Protein AF-A0A544TAI3-F1 (afdb_monomer_lite)

pLDDT: mean 88.23, std 8.42, range [56.31, 96.81]

Organism: NCBI:txid1636719

Radius of gyration: 26.28 Å; chains: 1; bounding box: 58×35×93 Å

Secondary structure (DSSP, 8-state):
-PPPEEE-HHHHHHHHHHHHSTT--HHHHHHHHHH---SGGGGGGGGS-HHHHHHHHHSTT-EEEPPSS-TT-EEEE--TT-SS-EEEEEEEEEPPTTS--EEEEEETTEEEEEEGGGEEEPPHHHHHHHHHHHHHHHTT--TT---TT-EEEETT--EEE-S-HHHHHHHHHTT-EEEEE-GGGSPP-------

Structure (mmCIF, N/CA/C/O backbone):
data_AF-A0A544TAI3-F1
#
_entry.id   AF-A0A544TAI3-F1
#
loop_
_atom_site.group_PDB
_atom_site.id
_atom_site.type_symbol
_atom_site.label_atom_id
_atom_site.label_alt_id
_atom_site.label_comp_id
_atom_site.label_asym_id
_atom_site.label_entity_id
_atom_site.label_seq_id
_atom_site.pdbx_PDB_ins_code
_atom_site.Cartn_x
_atom_site.Cartn_y
_atom_site.Cartn_z
_atom_site.occupancy
_atom_site.B_iso_or_equiv
_atom_site.auth_seq_id
_atom_site.auth_comp_id
_atom_site.auth_asym_id
_atom_site.auth_atom_id
_atom_site.pdbx_PDB_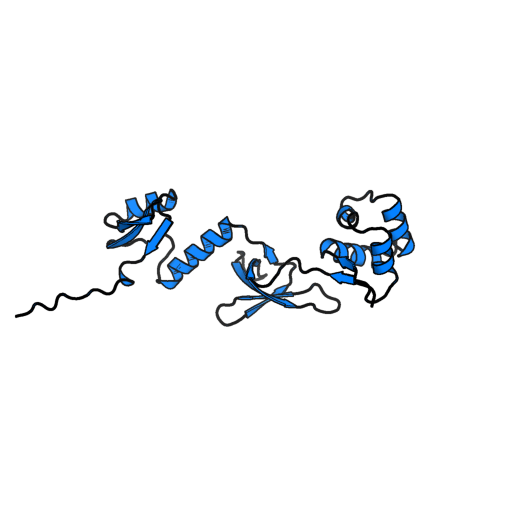model_num
ATOM 1 N N . MET A 1 1 ? 32.865 -3.042 -10.173 1.00 60.12 1 MET A N 1
ATOM 2 C CA . MET A 1 1 ? 31.454 -3.371 -10.460 1.00 60.12 1 MET A CA 1
ATOM 3 C C . MET A 1 1 ? 30.752 -2.062 -10.741 1.00 60.12 1 MET A C 1
ATOM 5 O O . MET A 1 1 ? 30.876 -1.160 -9.924 1.00 60.12 1 MET A O 1
ATOM 9 N N . THR A 1 2 ? 30.133 -1.908 -11.907 1.00 79.75 2 THR A N 1
ATOM 10 C CA . THR A 1 2 ? 29.413 -0.675 -12.252 1.00 79.75 2 THR A CA 1
ATOM 11 C C . THR A 1 2 ? 28.100 -0.636 -11.474 1.00 79.75 2 THR A C 1
ATOM 13 O O . THR A 1 2 ? 27.405 -1.648 -11.414 1.00 79.75 2 THR A O 1
ATOM 16 N N . GLU A 1 3 ? 27.764 0.504 -10.873 1.00 89.94 3 GLU A N 1
ATOM 17 C CA . GLU A 1 3 ? 26.496 0.685 -10.158 1.00 89.94 3 GLU A CA 1
ATOM 18 C C . GLU A 1 3 ? 25.310 0.456 -11.108 1.00 89.94 3 GLU A C 1
ATOM 20 O O . GLU A 1 3 ? 25.323 0.935 -12.252 1.00 89.94 3 GLU A O 1
ATOM 25 N N . LYS A 1 4 ? 24.309 -0.313 -10.663 1.00 92.62 4 LYS A N 1
ATOM 26 C CA . LYS A 1 4 ? 23.103 -0.590 -11.450 1.00 92.62 4 LYS A CA 1
ATOM 27 C C . LYS A 1 4 ? 22.247 0.668 -11.575 1.00 92.62 4 LYS A C 1
ATOM 29 O O . LYS A 1 4 ? 22.134 1.451 -10.639 1.00 92.62 4 LYS A O 1
ATOM 34 N N . VAL A 1 5 ? 21.631 0.853 -12.738 1.00 95.31 5 VAL A N 1
ATOM 35 C CA . VAL A 1 5 ? 20.631 1.906 -12.937 1.00 95.31 5 VAL A CA 1
ATOM 36 C C . VAL A 1 5 ? 19.374 1.530 -12.159 1.00 95.31 5 VAL A C 1
ATOM 38 O O . VAL A 1 5 ? 18.850 0.435 -12.332 1.00 95.31 5 VAL A O 1
ATOM 41 N N . LYS A 1 6 ? 18.881 2.431 -11.316 1.00 94.06 6 LYS A N 1
ATOM 42 C CA . LYS A 1 6 ? 17.617 2.236 -10.607 1.00 94.06 6 LYS A CA 1
ATOM 43 C C . LYS A 1 6 ? 16.463 2.721 -11.471 1.00 94.06 6 LYS A C 1
ATOM 45 O O . LYS A 1 6 ? 16.468 3.876 -11.895 1.00 94.06 6 LYS A O 1
ATOM 50 N N . LEU A 1 7 ? 15.516 1.837 -11.759 1.00 92.50 7 LEU A N 1
ATOM 51 C CA . LEU A 1 7 ? 14.304 2.151 -12.509 1.00 92.50 7 LEU A CA 1
ATOM 52 C C . LEU A 1 7 ? 13.097 2.139 -11.587 1.00 92.50 7 LEU A C 1
ATOM 54 O O . LEU A 1 7 ? 12.970 1.252 -10.751 1.00 92.50 7 LEU A O 1
ATOM 58 N N . THR A 1 8 ? 12.156 3.050 -11.796 1.00 89.88 8 THR A N 1
ATOM 59 C CA . THR A 1 8 ? 10.811 2.858 -11.255 1.00 89.88 8 THR A CA 1
ATOM 60 C C . THR A 1 8 ? 10.087 1.771 -12.048 1.00 89.88 8 THR A C 1
ATOM 62 O O . THR A 1 8 ? 10.471 1.395 -13.158 1.00 89.88 8 THR A O 1
ATOM 65 N N . GLN A 1 9 ? 8.989 1.268 -11.504 1.00 83.0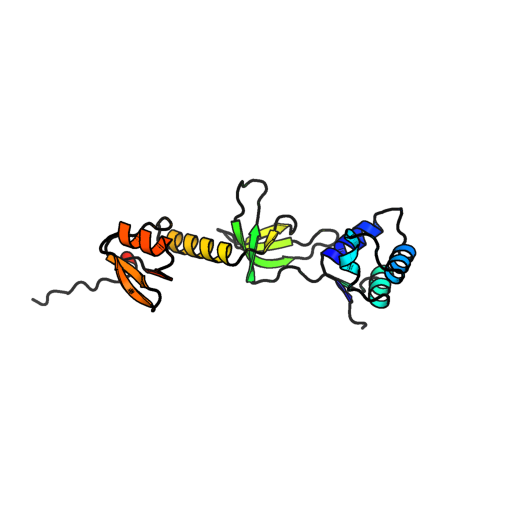6 9 GLN A N 1
ATOM 66 C CA . GLN A 1 9 ? 8.196 0.237 -12.181 1.00 83.06 9 GLN A CA 1
ATOM 67 C C . GLN A 1 9 ? 7.511 0.735 -13.431 1.00 83.06 9 GLN A C 1
ATOM 69 O O . GLN A 1 9 ? 7.421 0.007 -14.411 1.00 83.06 9 GLN A O 1
ATOM 74 N N . GLU A 1 10 ? 7.047 1.979 -13.401 1.00 85.31 10 GLU A N 1
ATOM 75 C CA . GLU A 1 10 ? 6.464 2.617 -14.570 1.00 85.31 10 GLU A CA 1
ATOM 76 C C . GLU A 1 10 ? 7.489 2.680 -15.710 1.00 85.31 10 GLU A C 1
ATOM 78 O O . GLU A 1 10 ? 7.154 2.414 -16.862 1.00 85.31 10 GLU A O 1
ATOM 83 N N . GLN A 1 11 ? 8.758 2.949 -15.385 1.00 92.06 11 GLN A N 1
ATOM 84 C CA . GLN A 1 11 ? 9.846 2.950 -16.359 1.00 92.06 11 GLN A CA 1
ATOM 85 C C . GLN A 1 11 ? 10.149 1.547 -16.885 1.00 92.06 11 GLN A C 1
ATOM 87 O O . GLN A 1 11 ? 10.231 1.364 -18.097 1.00 92.06 11 GLN A O 1
ATOM 92 N N . ASP A 1 12 ? 10.298 0.557 -16.000 1.00 91.88 12 ASP A N 1
ATOM 93 C CA . ASP A 1 12 ? 10.562 -0.834 -16.389 1.00 91.88 12 ASP A CA 1
ATOM 94 C C . ASP A 1 12 ? 9.434 -1.407 -17.260 1.00 91.88 12 ASP A C 1
ATOM 96 O O . ASP A 1 12 ? 9.689 -1.932 -18.346 1.00 91.88 12 ASP A O 1
ATOM 100 N N . ALA A 1 13 ? 8.180 -1.238 -16.834 1.00 87.44 13 ALA A N 1
ATOM 101 C CA . ALA A 1 13 ? 7.007 -1.681 -17.577 1.00 87.44 13 ALA A CA 1
ATOM 102 C C . ALA A 1 13 ? 6.938 -1.009 -18.951 1.00 87.44 13 ALA A C 1
ATOM 104 O O . ALA A 1 13 ? 6.741 -1.693 -19.959 1.00 87.44 13 ALA A O 1
ATOM 105 N N . ARG A 1 14 ? 7.174 0.309 -19.015 1.00 92.25 14 ARG A N 1
ATOM 106 C CA . ARG A 1 14 ? 7.149 1.036 -20.284 1.00 92.25 14 ARG A CA 1
ATOM 107 C C . ARG A 1 14 ? 8.267 0.594 -21.223 1.00 92.25 14 ARG A C 1
ATOM 109 O O . ARG A 1 14 ? 8.020 0.419 -22.413 1.00 92.25 14 ARG A O 1
ATOM 116 N N . LEU A 1 15 ? 9.481 0.376 -20.715 1.00 93.81 15 LEU A N 1
ATOM 117 C CA . LEU A 1 15 ? 10.592 -0.126 -21.527 1.00 93.81 15 LEU A CA 1
ATOM 118 C C . LEU A 1 15 ? 10.316 -1.533 -22.054 1.00 93.81 15 LEU A C 1
ATOM 120 O O . LEU A 1 15 ? 10.566 -1.785 -23.230 1.00 93.81 15 LEU A O 1
ATOM 124 N N . LYS A 1 16 ? 9.760 -2.427 -21.230 1.00 91.06 16 LYS A N 1
ATOM 125 C CA . LYS A 1 16 ? 9.354 -3.773 -21.662 1.00 91.06 16 LYS A CA 1
ATOM 126 C C . LYS A 1 16 ? 8.282 -3.720 -22.742 1.00 91.06 16 LYS A C 1
ATOM 128 O O . LYS A 1 16 ? 8.424 -4.395 -23.754 1.00 91.06 16 LYS A O 1
ATOM 133 N N . GLU A 1 17 ? 7.254 -2.893 -22.565 1.00 89.81 17 GLU A N 1
ATOM 134 C CA . GLU A 1 17 ? 6.207 -2.682 -23.570 1.00 89.81 17 GLU A CA 1
ATOM 135 C C . GLU A 1 17 ? 6.803 -2.200 -24.899 1.00 89.81 17 GLU A C 1
ATOM 137 O O . GLU A 1 17 ? 6.557 -2.805 -25.940 1.00 89.81 17 GLU A O 1
ATOM 142 N N . MET A 1 18 ? 7.668 -1.180 -24.858 1.00 93.19 18 MET A N 1
ATOM 143 C CA . MET A 1 18 ? 8.364 -0.689 -26.048 1.00 93.19 18 MET A CA 1
ATOM 144 C C . MET A 1 18 ? 9.253 -1.766 -26.678 1.00 93.19 18 MET A C 1
ATOM 146 O O . MET A 1 18 ? 9.323 -1.851 -27.892 1.00 93.19 18 MET A O 1
ATOM 150 N N . MET A 1 19 ? 9.930 -2.603 -25.891 1.00 91.19 19 MET A N 1
ATOM 151 C CA . MET A 1 19 ? 10.789 -3.671 -26.417 1.00 91.19 19 MET A CA 1
ATOM 152 C C . MET A 1 19 ? 10.014 -4.862 -27.001 1.00 91.19 19 MET A C 1
ATOM 154 O O . MET A 1 19 ? 10.595 -5.624 -27.773 1.00 91.19 19 MET A O 1
ATOM 158 N N . MET A 1 20 ? 8.743 -5.042 -26.633 1.00 89.62 20 MET A N 1
ATOM 159 C CA . MET A 1 20 ? 7.856 -6.057 -27.215 1.00 89.62 20 MET A CA 1
ATOM 160 C C . MET A 1 20 ? 7.188 -5.584 -28.513 1.00 89.62 20 MET A C 1
ATOM 162 O O . MET A 1 20 ? 6.794 -6.412 -29.333 1.00 89.62 20 MET A O 1
ATOM 166 N N . ASP A 1 21 ? 7.060 -4.272 -28.713 1.00 89.62 21 ASP A N 1
ATOM 167 C CA . ASP A 1 21 ? 6.500 -3.692 -29.931 1.00 89.62 21 ASP A CA 1
ATOM 168 C C . ASP A 1 21 ? 7.519 -3.745 -31.084 1.00 89.62 21 ASP A C 1
ATOM 170 O O . ASP A 1 21 ? 8.604 -3.162 -31.031 1.00 89.62 21 ASP A O 1
ATOM 174 N N . VAL A 1 22 ? 7.140 -4.421 -32.172 1.00 86.25 22 VAL A N 1
ATOM 175 C CA . VAL A 1 22 ? 7.956 -4.596 -33.385 1.00 86.25 22 VAL A CA 1
ATOM 176 C C . VAL A 1 22 ? 8.375 -3.278 -34.045 1.00 86.25 22 VAL A C 1
ATOM 178 O O . VAL A 1 22 ? 9.339 -3.256 -34.811 1.00 86.25 22 VAL A O 1
ATOM 181 N N . MET A 1 23 ? 7.681 -2.175 -33.754 1.00 88.94 23 MET A N 1
ATOM 182 C CA . MET A 1 23 ? 8.007 -0.844 -34.271 1.00 88.94 23 MET A CA 1
ATOM 183 C C . MET A 1 23 ? 9.216 -0.202 -33.579 1.00 88.94 23 MET A C 1
ATOM 185 O O . MET A 1 23 ? 9.756 0.790 -34.079 1.00 88.94 23 MET A O 1
ATOM 189 N N . TYR A 1 24 ? 9.663 -0.744 -32.445 1.00 88.69 24 TYR A N 1
ATOM 190 C CA . TYR A 1 24 ? 10.735 -0.169 -31.645 1.00 88.69 24 TYR A CA 1
ATOM 191 C C . TYR A 1 24 ? 11.962 -1.085 -31.598 1.00 88.69 24 TYR A C 1
ATOM 193 O O . TYR A 1 24 ? 11.972 -2.178 -31.046 1.00 88.69 24 TYR A O 1
ATOM 201 N N . SER A 1 25 ? 13.075 -0.573 -32.115 1.00 94.81 25 SER A N 1
ATOM 202 C CA . SER A 1 25 ? 14.412 -1.093 -31.824 1.00 94.81 25 SER A CA 1
ATOM 203 C C . SER A 1 25 ? 15.012 -0.385 -30.605 1.00 94.81 25 SER A C 1
ATOM 205 O O . SER A 1 25 ? 14.696 0.774 -30.324 1.00 94.81 25 SER A O 1
ATOM 207 N N . LYS A 1 26 ? 15.979 -1.015 -29.927 1.00 95.62 26 LYS A N 1
ATOM 208 C CA . LYS A 1 26 ? 16.750 -0.364 -28.848 1.00 95.62 26 LYS A CA 1
ATOM 209 C C . LYS A 1 26 ? 17.349 0.983 -29.294 1.00 95.62 26 LYS A C 1
ATOM 211 O O . LYS A 1 26 ? 17.282 1.969 -28.566 1.00 95.62 26 LYS A O 1
ATOM 216 N N . ASN A 1 27 ? 17.849 1.054 -30.531 1.00 96.00 27 ASN A N 1
ATOM 217 C CA . ASN A 1 27 ? 18.381 2.289 -31.116 1.00 96.00 27 ASN A CA 1
ATOM 218 C C . ASN A 1 27 ? 17.301 3.362 -31.306 1.00 96.00 27 ASN A C 1
ATOM 220 O O . ASN A 1 27 ? 17.545 4.533 -31.020 1.00 96.00 27 ASN A O 1
ATOM 224 N N . SER A 1 28 ? 16.101 2.992 -31.765 1.00 94.69 28 SER A N 1
ATOM 225 C CA . SER A 1 28 ? 15.015 3.962 -31.945 1.00 94.69 28 SER A CA 1
ATOM 226 C C . SER A 1 28 ? 14.474 4.482 -30.615 1.00 94.69 28 SER A C 1
ATOM 228 O O . SER A 1 28 ? 14.123 5.656 -30.550 1.00 94.69 28 SER A O 1
ATOM 230 N N . ILE A 1 29 ? 14.455 3.663 -29.556 1.00 95.00 29 ILE A N 1
ATOM 231 C CA . ILE A 1 29 ? 14.108 4.106 -28.194 1.00 95.00 29 ILE A CA 1
ATOM 232 C C . ILE A 1 29 ? 15.109 5.177 -27.729 1.00 95.00 29 ILE A C 1
ATOM 234 O O . ILE A 1 29 ? 14.709 6.268 -27.326 1.00 95.00 29 ILE A O 1
ATOM 238 N N . LEU A 1 30 ? 16.413 4.915 -27.872 1.00 95.56 30 LEU A N 1
ATOM 239 C CA . LEU A 1 30 ? 17.467 5.853 -27.472 1.00 95.56 30 LEU A CA 1
ATOM 240 C C . LEU A 1 30 ? 17.428 7.168 -28.276 1.00 95.56 30 LEU A C 1
ATOM 242 O O . LEU A 1 30 ? 17.547 8.256 -27.714 1.00 95.56 30 LEU A O 1
ATOM 246 N N . LEU A 1 31 ? 17.210 7.080 -29.593 1.00 94.38 31 LEU A N 1
ATOM 247 C CA . LEU A 1 31 ? 17.078 8.251 -30.466 1.00 94.38 31 LEU A CA 1
ATOM 248 C C . LEU A 1 31 ? 15.847 9.100 -30.134 1.00 94.38 31 LEU A C 1
ATOM 250 O O . LEU A 1 31 ? 15.897 10.322 -30.272 1.00 94.38 31 LEU A O 1
ATOM 254 N N . GLN A 1 32 ? 14.741 8.474 -29.726 1.00 92.75 32 GLN A N 1
ATOM 255 C CA . GLN A 1 32 ? 13.549 9.203 -29.302 1.00 92.75 32 GLN A CA 1
ATOM 256 C C . GLN A 1 32 ? 13.771 9.915 -27.962 1.00 92.75 32 GLN A C 1
ATOM 258 O O . GLN A 1 32 ? 13.418 11.088 -27.871 1.00 92.75 32 GLN A O 1
ATOM 263 N N . GLN A 1 33 ? 14.444 9.287 -26.987 1.00 93.50 33 GLN A N 1
ATOM 264 C CA . GLN A 1 33 ? 14.840 9.954 -25.736 1.00 93.50 33 GLN A CA 1
ATOM 265 C C . GLN A 1 33 ? 15.683 11.206 -26.009 1.00 93.50 33 GLN A C 1
ATOM 267 O O . GLN A 1 33 ? 15.403 12.273 -25.471 1.00 93.50 33 GLN A O 1
ATOM 272 N N . ALA A 1 34 ? 16.682 11.107 -26.894 1.00 92.88 34 ALA A N 1
ATOM 273 C CA . ALA A 1 34 ? 17.554 12.234 -27.236 1.00 92.88 34 ALA A CA 1
ATOM 274 C C . ALA A 1 34 ? 16.803 13.415 -27.883 1.00 92.88 34 ALA A C 1
ATOM 276 O O . ALA A 1 34 ? 17.239 14.559 -27.781 1.00 92.88 34 ALA A O 1
ATOM 277 N N . LYS A 1 35 ? 15.676 13.143 -28.551 1.00 91.62 35 LYS A N 1
ATOM 278 C CA . LYS A 1 35 ? 14.802 14.157 -29.163 1.00 91.62 35 LYS A CA 1
ATOM 279 C C . LYS A 1 35 ? 13.701 14.655 -28.220 1.00 91.62 35 LYS A C 1
ATOM 281 O O . LYS A 1 35 ? 12.982 15.582 -28.591 1.00 91.62 35 LYS A O 1
ATOM 286 N N . GLY A 1 36 ? 13.569 14.048 -27.042 1.00 87.62 36 GLY A N 1
ATOM 287 C CA . GLY A 1 36 ? 12.450 14.230 -26.127 1.00 87.62 36 GLY A CA 1
ATOM 288 C C . GLY A 1 36 ? 11.218 13.423 -26.544 1.00 87.62 36 GLY A C 1
ATOM 289 O O . GLY A 1 36 ? 10.839 13.363 -27.720 1.00 87.62 36 GLY A O 1
ATOM 290 N N . TRP A 1 37 ? 10.558 12.806 -25.563 1.00 89.19 37 TRP A N 1
ATOM 291 C CA . TRP A 1 37 ? 9.326 12.067 -25.813 1.00 89.19 37 TRP A CA 1
ATOM 292 C C . TRP A 1 37 ? 8.170 12.984 -26.196 1.00 89.19 37 TRP A C 1
ATOM 294 O O . TRP A 1 37 ? 7.912 13.995 -25.548 1.00 89.19 37 TRP A O 1
ATOM 304 N N . ARG A 1 38 ? 7.421 12.579 -27.225 1.00 83.19 38 ARG A N 1
ATOM 305 C CA . ARG A 1 38 ? 6.200 13.274 -27.669 1.00 83.19 38 ARG A CA 1
ATOM 306 C C . ARG A 1 38 ? 4.922 12.683 -27.078 1.00 83.19 38 ARG A C 1
ATOM 308 O O . ARG A 1 38 ? 3.903 13.360 -27.028 1.00 83.19 38 ARG A O 1
ATOM 315 N N . CYS A 1 39 ? 4.969 11.422 -26.656 1.00 83.94 39 CYS A N 1
ATOM 316 C CA . CYS A 1 39 ? 3.829 10.709 -26.094 1.00 83.94 39 CYS A CA 1
ATOM 317 C C . CYS A 1 39 ? 3.834 10.824 -24.569 1.00 83.94 39 CYS A C 1
ATOM 319 O O . CYS A 1 39 ? 4.854 10.545 -23.939 1.00 83.94 39 CYS A O 1
ATOM 321 N N . ALA A 1 40 ? 2.681 11.164 -23.984 1.00 84.38 40 ALA A N 1
ATOM 322 C CA . ALA A 1 40 ? 2.511 11.262 -22.533 1.00 84.38 40 ALA A CA 1
ATOM 323 C C . ALA A 1 40 ? 2.893 9.957 -21.807 1.00 84.38 40 ALA A C 1
ATOM 325 O O . ALA A 1 40 ? 3.508 10.002 -20.749 1.00 84.38 40 ALA A O 1
ATOM 326 N N . SER A 1 41 ? 2.631 8.803 -22.428 1.00 82.56 41 SER A N 1
ATOM 327 C CA . SER A 1 41 ? 2.974 7.475 -21.900 1.00 82.56 41 SER A CA 1
ATOM 328 C C . SER A 1 41 ? 4.478 7.204 -21.765 1.00 82.56 41 SER A C 1
ATOM 330 O O . SER A 1 41 ? 4.858 6.251 -21.098 1.00 82.56 41 SER A O 1
ATOM 332 N N . ASN A 1 42 ? 5.346 8.006 -22.390 1.00 91.19 42 ASN A N 1
ATOM 333 C CA . ASN A 1 42 ? 6.801 7.845 -22.287 1.00 91.19 42 ASN A CA 1
ATOM 334 C C . ASN A 1 42 ? 7.431 8.850 -21.315 1.00 91.19 42 ASN A C 1
ATOM 336 O O . ASN A 1 42 ? 8.632 8.794 -21.071 1.00 91.19 42 ASN A O 1
ATOM 340 N N . VAL A 1 43 ? 6.652 9.789 -20.770 1.00 88.00 43 VAL A N 1
ATOM 341 C CA . VAL A 1 43 ? 7.180 10.879 -19.936 1.00 88.00 43 VAL A CA 1
ATOM 342 C C . VAL A 1 43 ? 7.888 10.344 -18.689 1.00 88.00 43 VAL A C 1
ATOM 344 O O . VAL A 1 43 ? 8.871 10.947 -18.262 1.00 88.00 43 VAL A O 1
ATOM 347 N N . CYS A 1 44 ? 7.480 9.182 -18.167 1.00 87.88 44 CYS A N 1
ATOM 348 C CA . CYS A 1 44 ? 8.143 8.509 -17.048 1.00 87.88 44 CYS A CA 1
ATOM 349 C C . CYS A 1 44 ? 9.630 8.198 -17.314 1.00 87.88 44 CYS A C 1
ATOM 351 O O . CYS A 1 44 ? 10.436 8.167 -16.384 1.00 87.88 44 CYS A O 1
ATOM 353 N N . LEU A 1 45 ? 10.027 8.037 -18.581 1.00 93.69 45 LEU A N 1
ATOM 354 C CA . LEU A 1 45 ? 11.406 7.760 -18.990 1.00 93.69 45 LEU A CA 1
ATOM 355 C C . LEU A 1 45 ? 12.264 9.034 -19.108 1.00 93.69 45 LEU A C 1
ATOM 357 O O . LEU A 1 45 ? 13.481 8.930 -19.252 1.00 93.69 45 LEU A O 1
ATOM 361 N N . ASN A 1 46 ? 11.684 10.240 -19.034 1.00 90.69 46 ASN A N 1
ATOM 362 C CA . ASN A 1 46 ? 12.444 11.499 -19.125 1.00 90.69 46 ASN A CA 1
ATOM 363 C C . ASN A 1 46 ? 13.419 11.702 -17.958 1.00 90.69 46 ASN A C 1
ATOM 365 O O . ASN A 1 46 ? 14.375 12.461 -18.088 1.00 90.69 46 ASN A O 1
ATOM 369 N N . THR A 1 47 ? 13.190 11.044 -16.822 1.00 92.00 47 THR A N 1
ATOM 370 C CA . THR A 1 47 ? 14.084 11.139 -15.661 1.00 92.00 47 THR A CA 1
ATOM 371 C C . THR A 1 47 ? 15.346 10.284 -15.816 1.00 92.00 47 THR A C 1
ATOM 373 O O . THR A 1 47 ? 16.295 10.468 -15.057 1.00 92.00 47 THR A O 1
ATOM 376 N N . LEU A 1 48 ? 15.407 9.393 -16.816 1.00 93.94 48 LEU A N 1
ATOM 377 C CA . LEU A 1 48 ? 16.615 8.645 -17.158 1.00 93.94 48 LEU A CA 1
ATOM 378 C C . LEU A 1 48 ? 17.518 9.484 -18.063 1.00 93.94 48 LEU A C 1
ATOM 380 O O . LEU A 1 48 ? 17.124 9.905 -19.153 1.00 93.94 48 LEU A O 1
ATOM 384 N N . SER A 1 49 ? 18.777 9.666 -17.668 1.00 95.69 49 SER A N 1
ATOM 385 C CA . SER A 1 49 ? 19.774 10.216 -18.589 1.00 95.69 49 SER A CA 1
ATOM 386 C C . SER A 1 49 ? 19.961 9.291 -19.797 1.00 95.69 49 SER A C 1
ATOM 388 O O . SER A 1 49 ? 19.772 8.075 -19.714 1.00 95.69 49 SER A O 1
ATOM 390 N N . LEU A 1 50 ? 20.394 9.852 -20.929 1.00 96.25 50 LEU A N 1
ATOM 391 C CA . LEU A 1 50 ? 20.637 9.074 -22.147 1.00 96.25 50 LEU A CA 1
ATOM 392 C C . LEU A 1 50 ? 21.628 7.919 -21.907 1.00 96.25 50 LEU A C 1
ATOM 394 O O . LEU A 1 50 ? 21.433 6.820 -22.418 1.00 96.25 50 LEU A O 1
ATOM 398 N N . GLY A 1 51 ? 22.655 8.152 -21.081 1.00 95.94 51 GLY A N 1
ATOM 399 C CA . GLY A 1 51 ? 23.621 7.128 -20.685 1.00 95.94 51 GLY A CA 1
ATOM 400 C C . GLY A 1 51 ? 23.001 6.018 -19.833 1.00 95.94 51 GLY A C 1
ATOM 401 O O . GLY A 1 51 ? 23.255 4.845 -20.091 1.00 95.94 51 GLY A O 1
ATOM 402 N N . GLN A 1 52 ? 22.144 6.357 -18.863 1.00 96.50 52 GLN A N 1
ATOM 403 C CA . GLN A 1 52 ? 21.412 5.358 -18.071 1.00 96.50 52 GLN A CA 1
ATOM 404 C C . GLN A 1 52 ? 20.494 4.508 -18.951 1.00 96.50 52 GLN A C 1
ATOM 406 O O . GLN A 1 52 ? 20.532 3.284 -18.859 1.00 96.50 52 GLN A O 1
ATOM 411 N N . LEU A 1 53 ? 19.727 5.137 -19.846 1.00 96.81 53 LEU A N 1
ATOM 412 C CA . LEU A 1 53 ? 18.847 4.424 -20.769 1.00 96.81 53 LEU A CA 1
ATOM 413 C C . LEU A 1 53 ? 19.635 3.512 -21.723 1.00 96.81 53 LEU A C 1
ATOM 415 O O . LEU A 1 53 ? 19.234 2.375 -21.954 1.00 96.81 53 LEU A O 1
ATOM 419 N N . ALA A 1 54 ? 20.779 3.968 -22.244 1.00 96.81 54 ALA A N 1
ATOM 420 C CA . ALA A 1 54 ? 21.648 3.132 -23.071 1.00 96.81 54 ALA A CA 1
ATOM 421 C C . ALA A 1 54 ? 22.140 1.895 -22.303 1.00 96.81 54 ALA A C 1
ATOM 423 O O . ALA A 1 54 ? 22.051 0.781 -22.817 1.00 96.81 54 ALA A O 1
ATOM 424 N N . ARG A 1 55 ? 22.588 2.059 -21.054 1.00 96.31 55 ARG A N 1
ATOM 425 C CA . ARG A 1 55 ? 22.999 0.923 -20.217 1.00 96.31 55 ARG A CA 1
ATOM 426 C C . ARG A 1 55 ? 21.855 -0.070 -20.031 1.00 96.31 55 ARG A C 1
ATOM 428 O O . ARG A 1 55 ? 22.028 -1.241 -20.347 1.00 96.31 55 ARG A O 1
ATOM 435 N N . VAL A 1 56 ? 20.672 0.408 -19.640 1.00 95.69 56 VAL A N 1
ATOM 436 C CA . VAL A 1 56 ? 19.464 -0.421 -19.465 1.00 95.69 56 VAL A CA 1
ATOM 437 C C . VAL A 1 56 ? 19.141 -1.234 -20.725 1.00 95.69 56 VAL A C 1
ATOM 439 O O . VAL A 1 56 ? 18.828 -2.419 -20.638 1.00 95.69 56 VAL A O 1
ATOM 442 N N . LEU A 1 57 ? 19.231 -0.615 -21.906 1.00 95.56 57 LEU A N 1
ATOM 443 C CA . LEU A 1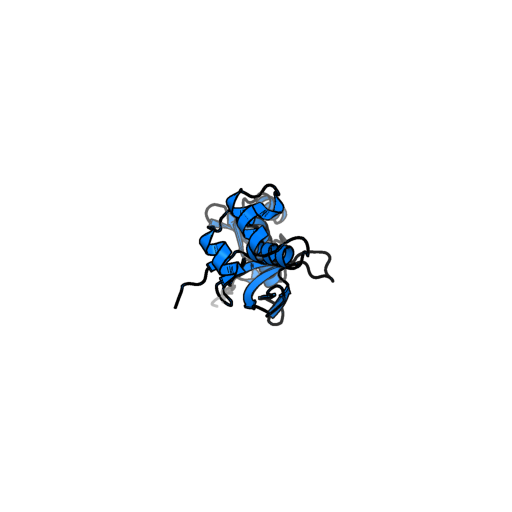 57 ? 18.872 -1.263 -23.166 1.00 95.56 57 LEU A CA 1
ATOM 444 C C . LEU A 1 57 ? 19.933 -2.259 -23.655 1.00 95.56 57 LEU A C 1
ATOM 446 O O . LEU A 1 57 ? 19.575 -3.300 -24.210 1.00 95.56 57 LEU A O 1
ATOM 450 N N . PHE A 1 58 ? 21.223 -1.951 -23.518 1.00 95.94 58 PHE A N 1
ATOM 451 C CA . PHE A 1 58 ? 22.295 -2.687 -24.202 1.00 95.94 58 PHE A CA 1
ATOM 452 C C . PHE A 1 58 ? 23.140 -3.573 -23.285 1.00 95.94 58 PHE A C 1
ATOM 454 O O . PHE A 1 58 ? 23.664 -4.583 -23.753 1.00 95.94 58 PHE A O 1
ATOM 461 N N . GLU A 1 59 ? 23.254 -3.243 -22.002 1.00 94.25 59 GLU A N 1
ATOM 462 C CA . GLU A 1 59 ? 24.035 -4.019 -21.043 1.00 94.25 59 GLU A CA 1
ATOM 463 C C . GLU A 1 59 ? 23.115 -4.991 -20.281 1.00 94.25 59 GLU A C 1
ATOM 465 O O . GLU A 1 59 ? 22.169 -4.549 -19.623 1.00 94.25 59 GLU A O 1
ATOM 470 N N . PRO A 1 60 ? 23.365 -6.312 -20.322 1.00 89.94 60 PRO A N 1
ATOM 471 C CA . PRO A 1 60 ? 22.609 -7.260 -19.509 1.00 89.94 60 PRO A CA 1
ATOM 472 C C . PRO A 1 60 ? 22.868 -7.010 -18.015 1.00 89.94 60 PRO A C 1
ATOM 474 O O . PRO A 1 60 ? 23.987 -6.690 -17.617 1.00 89.94 60 PRO A O 1
ATOM 477 N N . ASN A 1 61 ? 21.841 -7.191 -17.177 1.00 87.38 61 ASN A N 1
ATOM 478 C CA . ASN A 1 61 ? 21.909 -7.015 -15.716 1.00 87.38 61 ASN A CA 1
ATOM 479 C C . ASN A 1 61 ? 22.370 -5.619 -15.244 1.00 87.38 61 ASN A C 1
ATOM 481 O O . ASN A 1 61 ? 22.866 -5.472 -14.125 1.00 87.38 61 ASN A O 1
ATOM 485 N N . SER A 1 62 ? 22.208 -4.593 -16.081 1.00 92.31 62 SER A N 1
ATOM 486 C CA . SER A 1 62 ? 22.683 -3.228 -15.830 1.00 92.31 62 SER A CA 1
ATOM 487 C C . SER A 1 62 ? 21.756 -2.375 -14.968 1.00 92.31 62 SER A C 1
ATOM 489 O O . SER A 1 62 ? 22.142 -1.269 -14.583 1.00 92.31 62 SER A O 1
ATOM 491 N N . TYR A 1 63 ? 20.560 -2.872 -14.653 1.00 92.38 63 TYR A N 1
ATOM 492 C CA . TYR A 1 63 ? 19.553 -2.146 -13.894 1.00 92.38 63 TYR A CA 1
ATOM 493 C C . TYR A 1 63 ? 18.873 -3.016 -12.836 1.00 92.38 63 TYR A C 1
ATOM 495 O O . TYR A 1 63 ? 18.959 -4.247 -12.856 1.00 92.38 63 TYR A O 1
ATOM 503 N N . GLU A 1 64 ? 18.227 -2.349 -11.889 1.00 91.62 64 GLU A N 1
ATOM 504 C CA . GLU A 1 64 ? 17.323 -2.927 -10.902 1.00 91.62 64 GLU A CA 1
ATOM 505 C C . GLU A 1 64 ? 16.058 -2.072 -10.818 1.00 91.62 64 GLU A C 1
ATOM 507 O O . GLU A 1 64 ? 16.104 -0.861 -11.041 1.00 91.62 64 GLU A O 1
ATOM 512 N N . VAL A 1 65 ? 14.922 -2.704 -10.532 1.00 86.69 65 VAL A N 1
ATOM 513 C CA . VAL A 1 65 ? 13.638 -2.009 -10.412 1.00 86.69 65 VAL A CA 1
ATOM 514 C C . VAL A 1 65 ? 13.381 -1.717 -8.942 1.00 86.69 65 VAL A C 1
ATOM 516 O O . VAL A 1 65 ? 13.339 -2.636 -8.124 1.00 86.69 65 VAL A O 1
ATOM 519 N N . GLU A 1 66 ? 13.200 -0.445 -8.606 1.00 83.00 66 GLU A N 1
ATOM 520 C CA . GLU A 1 66 ? 12.814 -0.020 -7.270 1.00 83.00 66 GLU A CA 1
ATOM 521 C C . GLU A 1 66 ? 11.381 -0.485 -6.970 1.00 83.00 66 GLU A C 1
ATOM 523 O O . GLU A 1 66 ? 10.450 -0.224 -7.747 1.00 83.00 66 GLU A O 1
ATOM 528 N N . PRO A 1 67 ? 11.166 -1.174 -5.839 1.00 78.19 67 PRO A N 1
ATOM 529 C CA . PRO A 1 67 ? 9.830 -1.430 -5.335 1.00 78.19 67 PRO A CA 1
ATOM 530 C C . PRO A 1 67 ? 9.057 -0.125 -5.110 1.00 78.19 67 PRO A C 1
ATOM 532 O O . PRO A 1 67 ? 9.500 0.752 -4.377 1.00 78.19 67 PRO A O 1
ATOM 535 N N . GLN A 1 68 ? 7.859 -0.030 -5.679 1.00 81.06 68 GLN A N 1
ATOM 536 C CA . GLN A 1 68 ? 6.863 1.000 -5.388 1.00 81.06 68 GLN A CA 1
ATOM 537 C C . GLN A 1 68 ? 6.382 0.916 -3.934 1.00 81.06 68 GLN A C 1
ATOM 539 O O . GLN A 1 68 ? 5.928 1.910 -3.371 1.00 81.06 68 GLN A O 1
ATOM 544 N N . PHE A 1 69 ? 6.490 -0.267 -3.332 1.00 88.25 69 PHE A N 1
ATOM 545 C CA . PHE A 1 69 ? 6.113 -0.522 -1.953 1.00 88.25 69 PHE A CA 1
ATOM 546 C C . PHE A 1 69 ? 7.292 -1.053 -1.154 1.00 88.25 69 PHE A C 1
ATOM 548 O O . PHE A 1 69 ? 8.165 -1.728 -1.697 1.00 88.25 69 PHE A O 1
ATOM 555 N N . LYS A 1 70 ? 7.272 -0.827 0.154 1.00 90.94 70 LYS A N 1
ATOM 556 C CA . LYS A 1 70 ? 8.242 -1.385 1.100 1.00 90.94 70 LYS A CA 1
ATOM 557 C C . LYS A 1 70 ? 7.533 -2.112 2.248 1.00 90.94 70 LYS A C 1
ATOM 559 O O . LYS A 1 70 ? 6.367 -1.828 2.526 1.00 90.94 70 LYS A O 1
ATOM 564 N N . PRO A 1 71 ? 8.226 -3.033 2.941 1.00 94.81 71 PRO A N 1
ATOM 565 C CA . PRO A 1 71 ? 7.727 -3.592 4.192 1.00 94.81 71 PRO A CA 1
ATOM 566 C C . PRO A 1 71 ? 7.298 -2.497 5.179 1.00 94.81 71 PRO A C 1
ATOM 568 O O . PRO A 1 71 ? 7.999 -1.495 5.340 1.00 94.81 71 PRO A O 1
ATOM 571 N N . GLY A 1 72 ? 6.147 -2.695 5.818 1.00 92.50 72 GLY A N 1
ATOM 572 C CA . GLY A 1 72 ? 5.494 -1.746 6.720 1.00 92.50 72 GLY A CA 1
ATOM 573 C C . GLY A 1 72 ? 4.546 -0.750 6.042 1.00 92.50 72 GLY A C 1
ATOM 574 O O . GLY A 1 72 ? 3.825 -0.036 6.740 1.00 92.50 72 GLY A O 1
ATOM 575 N N . ASP A 1 73 ? 4.507 -0.681 4.706 1.00 93.88 73 ASP A N 1
ATOM 576 C CA . ASP A 1 73 ? 3.517 0.152 4.018 1.00 93.88 73 ASP A CA 1
ATOM 577 C C . ASP A 1 73 ? 2.105 -0.422 4.198 1.00 93.88 73 ASP A C 1
ATOM 579 O O . ASP A 1 73 ? 1.874 -1.628 4.071 1.00 93.88 73 ASP A O 1
ATOM 583 N N . MET A 1 74 ? 1.144 0.471 4.442 1.00 95.38 74 MET A N 1
ATOM 584 C CA . MET A 1 74 ? -0.277 0.135 4.490 1.00 95.38 74 MET A CA 1
ATOM 585 C C . MET A 1 74 ? -0.887 0.289 3.094 1.00 95.38 74 MET A C 1
ATOM 587 O O . MET A 1 74 ? -0.811 1.358 2.481 1.00 95.38 74 MET A O 1
ATOM 591 N N . VAL A 1 75 ? -1.511 -0.770 2.592 1.00 95.31 75 VAL A N 1
ATOM 592 C CA . VAL A 1 75 ? -2.021 -0.850 1.220 1.00 95.31 75 VAL A CA 1
ATOM 593 C C . VAL A 1 75 ? -3.455 -1.345 1.172 1.00 95.31 75 VAL A C 1
ATOM 595 O O . VAL A 1 75 ? -3.879 -2.146 2.002 1.00 95.31 75 VAL A O 1
ATOM 598 N N . MET A 1 76 ? -4.199 -0.880 0.175 1.00 95.50 76 MET A N 1
ATOM 599 C CA . MET A 1 76 ? -5.529 -1.382 -0.146 1.00 95.50 76 MET A CA 1
ATOM 600 C C . MET A 1 76 ? -5.409 -2.440 -1.237 1.00 95.50 76 MET A C 1
ATOM 602 O O . MET A 1 76 ? -4.747 -2.220 -2.254 1.00 95.50 76 MET A O 1
ATOM 606 N N . VAL A 1 77 ? -6.051 -3.586 -1.020 1.00 94.88 77 VAL A N 1
ATOM 607 C CA . VAL A 1 77 ? -6.018 -4.723 -1.946 1.00 94.88 77 VAL A CA 1
ATOM 608 C C . VAL A 1 77 ? -7.430 -5.114 -2.343 1.00 94.88 77 VAL A C 1
ATOM 610 O O . VAL A 1 77 ? -8.286 -5.355 -1.483 1.00 94.88 77 VAL A O 1
ATOM 613 N N . ARG A 1 78 ? -7.668 -5.211 -3.655 1.00 94.31 78 ARG A N 1
ATOM 614 C CA . ARG A 1 78 ? -8.944 -5.656 -4.223 1.00 94.31 78 ARG A CA 1
ATOM 615 C C . ARG A 1 78 ? -8.851 -7.088 -4.735 1.00 94.31 78 ARG A C 1
ATOM 617 O O . ARG A 1 78 ? -8.476 -7.335 -5.877 1.00 94.31 78 ARG A O 1
ATOM 624 N N . TRP A 1 79 ? -9.228 -8.044 -3.896 1.00 91.69 79 TRP A N 1
ATOM 625 C CA . TRP A 1 79 ? -9.298 -9.446 -4.307 1.00 91.69 79 TRP A CA 1
ATOM 626 C C . TRP A 1 79 ? -10.403 -9.670 -5.345 1.00 91.69 79 TRP A C 1
ATOM 628 O O . TRP A 1 79 ? -11.494 -9.124 -5.210 1.00 91.69 79 TRP A O 1
ATOM 638 N N . MET A 1 80 ? -10.157 -10.524 -6.344 1.00 87.88 80 MET A N 1
ATOM 639 C CA . MET A 1 80 ? -11.123 -10.788 -7.425 1.00 87.88 80 MET A CA 1
ATOM 640 C C . MET A 1 80 ? -12.475 -11.331 -6.934 1.00 87.88 80 MET A C 1
ATOM 642 O O . MET A 1 80 ? -13.490 -11.138 -7.591 1.00 87.88 80 MET A O 1
ATOM 646 N N . ASN A 1 81 ? -12.498 -11.996 -5.777 1.00 88.88 81 ASN A N 1
ATOM 647 C CA . ASN A 1 81 ? -13.701 -12.556 -5.159 1.00 88.88 81 ASN A CA 1
ATOM 648 C C . ASN A 1 81 ? -14.336 -11.640 -4.098 1.00 88.88 81 ASN A C 1
ATOM 650 O O . ASN A 1 81 ? -15.195 -12.099 -3.343 1.00 88.88 81 ASN A O 1
ATOM 654 N N . LYS A 1 82 ? -13.899 -10.379 -3.984 1.00 86.06 82 LYS A N 1
ATOM 655 C CA . LYS A 1 82 ? -14.437 -9.421 -3.014 1.00 86.06 82 LYS A CA 1
ATOM 656 C C . LYS A 1 82 ? -14.861 -8.126 -3.694 1.00 86.06 82 LYS A C 1
ATOM 658 O O . LYS A 1 82 ? -14.118 -7.519 -4.459 1.00 86.06 82 LYS A O 1
ATOM 663 N N . ASP A 1 83 ? -16.036 -7.644 -3.307 1.00 86.62 83 ASP A N 1
ATOM 664 C CA . ASP A 1 83 ? -16.590 -6.394 -3.840 1.00 86.62 83 ASP A CA 1
ATOM 665 C C . ASP A 1 83 ? -15.905 -5.142 -3.284 1.00 86.62 83 ASP A C 1
ATOM 667 O O . ASP A 1 83 ? -16.056 -4.051 -3.833 1.00 86.62 83 ASP A O 1
ATOM 671 N N . LYS A 1 84 ? -15.163 -5.283 -2.180 1.00 88.25 84 LYS A N 1
ATOM 672 C CA . LYS A 1 84 ? -14.540 -4.173 -1.459 1.00 88.25 84 LYS A CA 1
ATOM 673 C C . LYS A 1 84 ? -13.056 -4.412 -1.262 1.00 88.25 84 LYS A C 1
ATOM 675 O O . LYS A 1 84 ? -12.626 -5.532 -0.982 1.00 88.25 84 LYS A O 1
ATOM 680 N N . GLU A 1 85 ? -12.306 -3.325 -1.360 1.00 92.25 85 GLU A N 1
ATOM 681 C CA . GLU A 1 85 ? -10.899 -3.301 -0.996 1.00 92.25 85 GLU A CA 1
ATOM 682 C C . GLU A 1 85 ? -10.742 -3.492 0.512 1.00 92.25 85 GLU A C 1
ATOM 684 O O . GLU A 1 85 ? -11.595 -3.080 1.304 1.00 92.25 85 GLU A O 1
ATOM 689 N N . GLN A 1 86 ? -9.654 -4.142 0.905 1.00 92.31 86 GLN A N 1
ATOM 690 C CA . GLN A 1 86 ? -9.302 -4.351 2.304 1.00 92.31 86 GLN A CA 1
ATOM 691 C C . GLN A 1 86 ? -7.899 -3.816 2.556 1.00 92.31 86 GLN A C 1
ATOM 693 O O . GLN A 1 86 ? -7.042 -3.883 1.674 1.00 92.31 86 GLN A O 1
ATOM 698 N N . LEU A 1 87 ? -7.696 -3.266 3.750 1.00 94.31 87 LEU A N 1
ATOM 699 C CA . LEU A 1 87 ? -6.414 -2.722 4.160 1.00 94.31 87 LEU A CA 1
ATOM 700 C C . LEU A 1 87 ? -5.520 -3.842 4.688 1.00 94.31 87 LEU A C 1
ATOM 702 O O . LEU A 1 87 ? -5.942 -4.646 5.521 1.00 94.31 87 LEU A O 1
ATOM 706 N N . TYR A 1 88 ? -4.271 -3.831 4.251 1.00 95.19 88 TYR A N 1
ATOM 707 C CA . TYR A 1 88 ? -3.241 -4.747 4.702 1.00 95.19 88 TYR A CA 1
ATOM 708 C C . TYR A 1 88 ? -1.923 -4.019 4.930 1.00 95.19 88 TYR A C 1
ATOM 710 O O . TYR A 1 88 ? -1.712 -2.917 4.429 1.00 95.19 88 TYR A O 1
ATOM 718 N N . GLU A 1 89 ? -1.031 -4.655 5.677 1.00 95.19 89 GLU A N 1
ATOM 719 C CA . GLU A 1 89 ? 0.354 -4.218 5.834 1.00 95.19 89 GLU A CA 1
ATOM 720 C C . GLU A 1 89 ? 1.249 -5.115 4.982 1.00 95.19 89 GLU A C 1
ATOM 722 O O . GLU A 1 89 ? 1.082 -6.339 4.989 1.00 95.19 89 GLU A O 1
ATOM 727 N N . ILE A 1 90 ? 2.189 -4.519 4.252 1.00 95.75 90 ILE A N 1
ATOM 728 C CA . ILE A 1 90 ? 3.185 -5.265 3.483 1.00 95.75 90 ILE A CA 1
ATOM 729 C C . ILE A 1 90 ? 4.234 -5.836 4.429 1.00 95.75 90 ILE A C 1
ATOM 731 O O . ILE A 1 90 ? 4.912 -5.108 5.146 1.00 95.75 90 ILE A O 1
ATOM 735 N N . LEU A 1 91 ? 4.410 -7.150 4.381 1.00 95.56 91 LEU A N 1
ATOM 736 C CA . LEU A 1 91 ? 5.434 -7.877 5.122 1.00 95.56 91 LEU A CA 1
ATOM 737 C C . LEU A 1 91 ? 6.723 -7.988 4.309 1.00 95.56 91 LEU A C 1
ATOM 739 O O . LEU A 1 91 ? 7.820 -7.819 4.840 1.00 95.56 91 LEU A O 1
ATOM 743 N N . LYS A 1 92 ? 6.595 -8.267 3.008 1.00 93.94 92 LYS A N 1
ATOM 744 C CA . LYS A 1 92 ? 7.735 -8.515 2.125 1.00 93.94 92 LYS A CA 1
ATOM 745 C C . LYS A 1 92 ? 7.380 -8.242 0.667 1.00 93.94 92 LYS A C 1
ATOM 747 O O . LYS A 1 92 ? 6.237 -8.402 0.252 1.00 93.94 92 LYS A O 1
ATOM 752 N N . VAL A 1 93 ? 8.383 -7.859 -0.115 1.00 90.69 93 VAL A N 1
ATOM 753 C CA . VAL A 1 93 ? 8.283 -7.679 -1.567 1.00 90.69 93 VAL A CA 1
ATOM 754 C C . VAL A 1 93 ? 9.056 -8.808 -2.251 1.00 90.69 93 VAL A C 1
ATOM 756 O O . VAL A 1 93 ? 10.239 -8.998 -1.966 1.00 90.69 93 VAL A O 1
ATOM 759 N N . ASN A 1 94 ? 8.397 -9.558 -3.133 1.0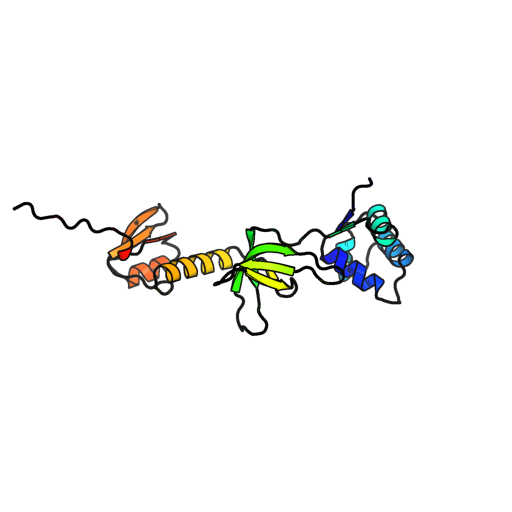0 87.69 94 ASN A N 1
ATOM 760 C CA . ASN A 1 94 ? 8.971 -10.702 -3.840 1.00 87.69 94 ASN A CA 1
ATOM 761 C C . ASN A 1 94 ? 9.092 -10.402 -5.335 1.00 87.69 94 ASN A C 1
ATOM 763 O O . ASN A 1 94 ? 8.091 -10.185 -6.012 1.00 87.69 94 ASN A O 1
ATOM 767 N N . PHE A 1 95 ? 10.314 -10.445 -5.862 1.00 80.00 95 PHE A N 1
ATOM 768 C CA . PHE A 1 95 ? 10.571 -10.299 -7.292 1.00 80.00 95 PHE A CA 1
ATOM 769 C C . PHE A 1 95 ? 10.460 -11.655 -7.987 1.00 80.00 95 PHE A C 1
ATOM 771 O O . PHE A 1 95 ? 11.225 -12.569 -7.683 1.00 80.00 95 PHE A O 1
ATOM 778 N N . VAL A 1 96 ? 9.522 -11.774 -8.925 1.00 75.75 96 VAL A N 1
ATOM 779 C CA . VAL A 1 96 ? 9.345 -12.973 -9.750 1.00 75.75 96 VAL A CA 1
ATOM 780 C C . VAL A 1 96 ? 9.971 -12.715 -11.117 1.00 75.75 96 VAL A C 1
ATOM 782 O O . VAL A 1 96 ? 9.625 -11.753 -11.802 1.00 75.75 96 VAL A O 1
ATOM 785 N N . GLU A 1 97 ? 10.925 -13.554 -11.512 1.00 64.44 97 GLU A N 1
ATOM 786 C CA . GLU A 1 97 ? 11.619 -13.422 -12.793 1.00 64.44 97 GLU A CA 1
ATOM 787 C C . GLU A 1 97 ? 10.628 -13.583 -13.960 1.00 64.44 97 GLU A C 1
ATOM 789 O O . GLU A 1 97 ? 9.903 -14.571 -14.047 1.00 64.44 97 GLU A O 1
ATOM 794 N N . GLY A 1 98 ? 10.562 -12.585 -14.846 1.00 61.06 98 GLY A N 1
ATOM 795 C CA . GLY A 1 98 ? 9.671 -12.600 -16.013 1.00 61.06 98 GLY A CA 1
ATOM 796 C C . GLY A 1 98 ? 8.210 -12.200 -15.756 1.00 61.06 98 GLY A C 1
ATOM 797 O O . GLY A 1 98 ? 7.448 -12.117 -16.717 1.00 61.06 98 GLY A O 1
ATOM 798 N N . ALA A 1 99 ? 7.820 -11.889 -14.517 1.00 57.78 99 ALA A N 1
ATOM 799 C CA . ALA A 1 99 ? 6.487 -11.385 -14.176 1.00 57.78 99 ALA A CA 1
ATOM 800 C C . ALA A 1 99 ? 6.557 -10.018 -1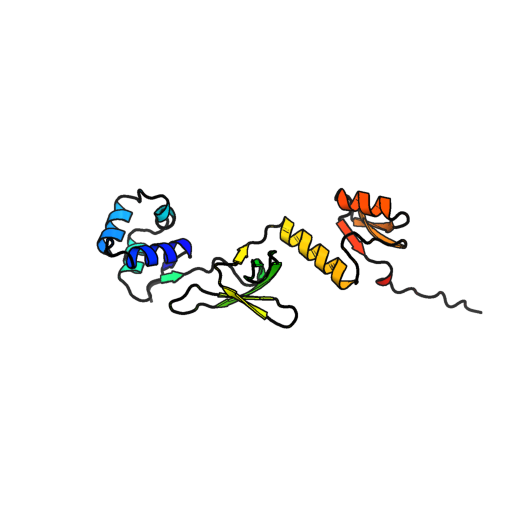3.469 1.00 57.78 99 ALA A C 1
ATOM 802 O O . ALA A 1 99 ? 7.634 -9.526 -13.124 1.00 57.78 99 ALA A O 1
ATOM 803 N N . ALA A 1 100 ? 5.397 -9.384 -13.264 1.00 66.88 100 ALA A N 1
ATOM 804 C CA . ALA A 1 100 ? 5.288 -8.335 -12.253 1.00 66.88 100 ALA A CA 1
ATOM 805 C C . ALA A 1 100 ? 5.630 -8.939 -10.877 1.00 66.88 100 ALA A C 1
ATOM 807 O O . ALA A 1 100 ? 5.370 -10.114 -10.629 1.00 66.88 100 ALA A O 1
ATOM 808 N N . TYR A 1 101 ? 6.242 -8.154 -9.996 1.00 77.62 101 TYR A N 1
ATOM 809 C CA . TYR A 1 101 ? 6.574 -8.602 -8.645 1.00 77.62 101 TYR A CA 1
ATOM 810 C C . TYR A 1 101 ? 5.301 -8.662 -7.772 1.00 77.62 101 TYR A C 1
ATOM 812 O O . TYR A 1 101 ? 4.272 -8.058 -8.091 1.00 77.62 101 TYR A O 1
ATOM 820 N N . GLU A 1 102 ? 5.362 -9.411 -6.678 1.00 89.88 102 GLU A N 1
ATOM 821 C CA . GLU A 1 102 ? 4.241 -9.642 -5.762 1.00 89.88 102 GLU A CA 1
ATOM 822 C C . GLU A 1 102 ? 4.594 -9.144 -4.358 1.00 89.88 102 GLU A C 1
ATOM 824 O O . GLU A 1 102 ? 5.768 -8.966 -4.016 1.00 89.88 102 GLU A O 1
ATOM 829 N N . VAL A 1 103 ? 3.580 -8.916 -3.525 1.00 91.88 103 VAL A N 1
ATOM 830 C CA . VAL A 1 103 ? 3.769 -8.528 -2.123 1.00 91.88 103 VAL A CA 1
ATOM 831 C C . VAL A 1 103 ? 3.159 -9.566 -1.190 1.00 91.88 103 VAL A C 1
ATOM 833 O O . VAL A 1 103 ? 2.017 -9.987 -1.369 1.00 91.88 103 VAL A O 1
ATOM 836 N N . GLU A 1 104 ? 3.923 -9.972 -0.179 1.00 95.12 104 GLU A N 1
ATOM 837 C CA . GLU A 1 104 ? 3.388 -10.668 0.988 1.00 95.12 104 GLU A CA 1
ATOM 838 C C . GLU A 1 104 ? 2.778 -9.626 1.917 1.00 95.12 104 GLU A C 1
ATOM 840 O O . GLU A 1 104 ? 3.429 -8.644 2.280 1.00 95.12 104 GLU A O 1
ATOM 845 N N . ILE A 1 105 ? 1.531 -9.844 2.305 1.00 95.69 105 ILE A N 1
ATOM 846 C CA . ILE A 1 105 ? 0.741 -8.944 3.140 1.00 95.69 105 ILE A CA 1
ATOM 847 C C . ILE A 1 105 ? 0.153 -9.692 4.331 1.00 95.69 105 ILE A C 1
ATOM 849 O O . ILE A 1 105 ? 0.018 -10.917 4.302 1.00 95.69 105 ILE A O 1
ATOM 853 N N . THR A 1 106 ? -0.227 -8.961 5.375 1.00 94.19 106 THR A N 1
ATOM 854 C CA . THR A 1 106 ? -0.874 -9.544 6.557 1.00 94.19 106 THR A CA 1
ATOM 855 C C . THR A 1 106 ? -2.138 -10.346 6.207 1.00 94.19 106 THR A C 1
ATOM 857 O O . THR A 1 106 ? -2.858 -10.068 5.249 1.00 94.19 106 THR A O 1
ATOM 860 N N . GLY A 1 107 ? -2.422 -11.392 6.981 1.00 87.88 107 GLY A N 1
ATOM 861 C CA . GLY A 1 107 ? -3.598 -12.244 6.821 1.00 87.88 107 GLY A CA 1
ATOM 862 C C . GLY A 1 107 ? -4.135 -12.717 8.169 1.00 87.88 107 GLY A C 1
ATOM 863 O O . GLY A 1 107 ? -3.404 -12.780 9.152 1.00 87.88 107 GLY A O 1
ATOM 864 N N . GLU A 1 108 ? -5.422 -13.068 8.222 1.00 81.25 108 GLU A N 1
ATOM 865 C CA . GLU A 1 108 ? -6.079 -13.520 9.463 1.00 81.25 108 GLU A CA 1
ATOM 866 C C . GLU A 1 108 ? -5.437 -14.793 10.046 1.00 81.25 108 GLU A C 1
ATOM 868 O O . GLU A 1 108 ? -5.417 -14.971 11.259 1.00 81.25 108 GLU A O 1
ATOM 873 N N . PHE A 1 109 ? -4.846 -15.633 9.188 1.00 85.25 109 PHE A N 1
ATOM 874 C CA . PHE A 1 109 ? -4.203 -16.900 9.556 1.00 85.25 109 PHE A CA 1
ATOM 875 C C . PHE A 1 109 ? -2.737 -16.994 9.091 1.00 85.25 109 PHE A C 1
ATOM 877 O O . PHE A 1 109 ? -2.226 -18.093 8.890 1.00 85.25 109 PHE A O 1
ATOM 884 N N . GLY A 1 110 ? -2.062 -15.859 8.876 1.00 91.19 110 GLY A N 1
ATOM 885 C CA . GLY A 1 110 ? -0.680 -15.826 8.387 1.00 91.19 110 GLY A CA 1
ATOM 886 C C . GLY A 1 110 ? -0.432 -14.664 7.434 1.00 91.19 110 GLY A C 1
ATOM 887 O O . GLY A 1 110 ? -0.699 -13.514 7.776 1.00 91.19 110 GLY A O 1
ATOM 888 N N . PHE A 1 111 ? 0.067 -14.965 6.237 1.00 91.69 111 PHE A N 1
ATOM 889 C CA . PHE A 1 111 ? 0.256 -13.989 5.167 1.00 91.69 111 PHE A CA 1
ATOM 890 C C . PHE A 1 111 ? -0.528 -14.395 3.919 1.00 91.69 111 PHE A C 1
ATOM 892 O O . PHE A 1 111 ? -0.791 -15.574 3.688 1.00 91.69 111 PHE A O 1
ATOM 899 N N . ASN A 1 112 ? -0.896 -13.405 3.113 1.00 93.25 112 ASN A N 1
ATOM 900 C CA . ASN A 1 112 ? -1.396 -13.612 1.758 1.00 93.25 112 ASN A CA 1
ATOM 901 C C . ASN A 1 112 ? -0.381 -13.054 0.762 1.00 93.25 112 ASN A C 1
ATOM 903 O O . ASN A 1 112 ? 0.413 -12.185 1.115 1.00 93.25 112 ASN A O 1
ATOM 907 N N . VAL A 1 113 ? -0.431 -13.521 -0.483 1.00 93.19 113 VAL A N 1
ATOM 908 C CA . VAL A 1 113 ? 0.377 -12.974 -1.579 1.00 93.19 113 VAL A CA 1
ATOM 909 C C . VAL A 1 113 ? -0.553 -12.266 -2.552 1.00 93.19 113 VAL A C 1
ATOM 911 O O . VAL A 1 113 ? -1.517 -12.866 -3.029 1.00 93.19 113 VAL A O 1
ATOM 914 N N . ALA A 1 114 ? -0.294 -10.986 -2.808 1.00 91.69 114 ALA A N 1
ATOM 915 C CA . ALA A 1 114 ? -1.075 -10.177 -3.733 1.00 91.69 114 ALA A CA 1
ATOM 916 C C . ALA A 1 114 ? -0.202 -9.719 -4.912 1.00 91.69 114 ALA A C 1
ATOM 918 O O . ALA A 1 114 ? 0.880 -9.161 -4.688 1.00 91.69 114 ALA A O 1
ATOM 919 N N . PRO A 1 115 ? -0.658 -9.904 -6.165 1.00 90.88 115 PRO A N 1
ATOM 920 C CA . PRO A 1 115 ? 0.012 -9.304 -7.305 1.00 90.88 115 PRO A CA 1
ATOM 921 C C . PRO A 1 115 ? -0.155 -7.787 -7.245 1.00 90.88 115 PRO A C 1
ATOM 923 O O . PRO A 1 115 ? -1.236 -7.278 -6.961 1.00 90.88 115 PRO A O 1
ATOM 926 N N . VAL A 1 116 ? 0.905 -7.045 -7.550 1.00 88.38 116 VAL A N 1
ATOM 927 C CA . VAL A 1 116 ? 0.926 -5.576 -7.425 1.00 88.38 116 VAL A CA 1
ATOM 928 C C . VAL A 1 116 ? -0.158 -4.878 -8.246 1.00 88.38 116 VAL A C 1
ATOM 930 O O . VAL A 1 116 ? -0.635 -3.817 -7.858 1.00 88.38 116 VAL A O 1
ATOM 933 N N . SER A 1 117 ? -0.622 -5.496 -9.333 1.00 85.75 117 SER A N 1
ATOM 934 C CA . SER A 1 117 ? -1.704 -4.970 -10.173 1.00 85.75 117 SER A CA 1
ATOM 935 C C . SER A 1 117 ? -3.033 -4.753 -9.439 1.00 85.75 117 SER A C 1
ATOM 937 O O . SER A 1 117 ? -3.867 -3.995 -9.928 1.00 85.75 117 SER A O 1
ATOM 939 N N . ILE A 1 118 ? -3.243 -5.395 -8.284 1.00 90.75 118 ILE A N 1
ATOM 940 C CA . ILE A 1 118 ? -4.446 -5.224 -7.452 1.00 90.75 118 ILE A CA 1
ATOM 941 C C . ILE A 1 118 ? -4.167 -4.482 -6.138 1.00 90.75 118 ILE A C 1
ATOM 943 O O . ILE A 1 118 ? -5.029 -4.462 -5.254 1.00 90.75 118 ILE A O 1
ATOM 947 N N . VAL A 1 119 ? -2.965 -3.917 -5.989 1.00 92.31 119 VAL A N 1
ATOM 948 C CA . VAL A 1 119 ? -2.486 -3.258 -4.771 1.00 92.31 119 VAL A CA 1
ATOM 949 C C . VAL A 1 119 ? -2.292 -1.772 -5.047 1.00 92.31 119 VAL A C 1
ATOM 951 O O . VAL A 1 119 ? -1.630 -1.383 -6.006 1.00 92.31 119 VAL A O 1
ATOM 954 N N . ARG A 1 120 ? -2.820 -0.921 -4.168 1.00 93.56 120 ARG A N 1
ATOM 955 C CA . ARG A 1 120 ? -2.521 0.517 -4.158 1.00 93.56 120 ARG A CA 1
ATOM 956 C C . ARG A 1 120 ? -2.156 0.978 -2.756 1.00 93.56 120 ARG A C 1
ATOM 958 O O . ARG A 1 120 ? -2.548 0.352 -1.775 1.00 93.56 120 ARG A O 1
ATOM 965 N N . GLN A 1 121 ? -1.463 2.108 -2.645 1.00 91.44 121 GLN A N 1
ATOM 966 C CA . GLN A 1 121 ? -1.256 2.726 -1.335 1.00 91.44 121 GLN A CA 1
ATOM 967 C C . GLN A 1 121 ? -2.597 3.140 -0.716 1.00 91.44 121 GLN A C 1
ATOM 969 O O . GLN A 1 121 ? -3.496 3.633 -1.408 1.00 91.44 121 GLN A O 1
ATOM 974 N N . ALA A 1 122 ? -2.728 2.902 0.588 1.00 93.12 122 ALA A N 1
ATOM 975 C CA . ALA A 1 122 ? -3.867 3.368 1.360 1.00 93.12 122 ALA A CA 1
ATOM 976 C C . ALA A 1 122 ? -3.708 4.854 1.689 1.00 93.12 122 ALA A C 1
ATOM 978 O O . ALA A 1 122 ? -2.604 5.312 1.997 1.00 93.12 122 ALA A O 1
ATOM 979 N N . THR A 1 123 ? -4.803 5.610 1.657 1.00 92.19 123 THR A N 1
ATOM 980 C CA . THR A 1 123 ? -4.765 7.003 2.112 1.00 92.19 123 THR A CA 1
ATOM 981 C C . THR A 1 123 ? -4.697 7.068 3.644 1.00 92.19 123 THR A C 1
ATOM 983 O O . THR A 1 123 ? -5.099 6.120 4.332 1.00 92.19 123 THR A O 1
ATOM 986 N N . PRO A 1 124 ? -4.217 8.181 4.228 1.00 89.81 124 PRO A N 1
ATOM 987 C CA . PRO A 1 124 ? -4.219 8.363 5.679 1.00 89.81 124 PRO A CA 1
ATOM 988 C C . PRO A 1 124 ? -5.603 8.178 6.320 1.00 89.81 124 PRO A C 1
ATOM 990 O O . PRO A 1 124 ? -5.710 7.624 7.417 1.00 89.81 124 PRO A O 1
ATOM 993 N N . GLU A 1 125 ? -6.664 8.607 5.636 1.00 88.62 125 GLU A N 1
ATOM 994 C CA . GLU A 1 125 ? -8.051 8.461 6.080 1.00 88.62 125 GLU A CA 1
ATOM 995 C C . GLU A 1 125 ? -8.470 6.988 6.122 1.00 88.62 125 GLU A C 1
ATOM 997 O O . GLU A 1 125 ? -9.021 6.542 7.127 1.00 88.62 125 GLU A O 1
ATOM 1002 N N . GLU A 1 126 ? -8.147 6.214 5.083 1.00 91.75 126 GLU A N 1
ATOM 1003 C CA . GLU A 1 126 ? -8.439 4.776 5.016 1.00 91.75 126 GLU A CA 1
ATOM 1004 C C . GLU A 1 126 ? -7.728 4.003 6.128 1.00 91.75 126 GLU A C 1
ATOM 1006 O O . GLU A 1 126 ? -8.339 3.180 6.815 1.00 91.75 126 GLU A O 1
ATOM 1011 N N . ILE A 1 127 ? -6.451 4.323 6.365 1.00 91.19 127 ILE A N 1
ATOM 1012 C CA . ILE A 1 127 ? -5.664 3.737 7.454 1.00 91.19 127 ILE A CA 1
ATOM 1013 C C . ILE A 1 127 ? -6.314 4.043 8.804 1.00 91.19 127 ILE A C 1
ATOM 1015 O O . ILE A 1 127 ? -6.420 3.157 9.657 1.00 91.19 127 ILE A O 1
ATOM 1019 N N . LYS A 1 128 ? -6.750 5.290 9.017 1.00 86.31 128 LYS A N 1
ATOM 1020 C CA . LYS A 1 128 ? -7.400 5.710 10.262 1.00 86.31 128 LYS A CA 1
ATOM 1021 C C . LYS A 1 128 ? -8.711 4.952 10.484 1.00 86.31 128 LYS A C 1
ATOM 1023 O O . LYS A 1 128 ? -8.891 4.379 11.559 1.00 86.31 128 LYS A O 1
ATOM 1028 N N . THR A 1 129 ? -9.585 4.910 9.479 1.00 87.94 129 THR A N 1
ATOM 1029 C CA . THR A 1 129 ? -10.886 4.231 9.560 1.00 87.94 129 THR A CA 1
ATOM 1030 C C . THR A 1 129 ? -10.737 2.734 9.817 1.00 87.94 129 THR A C 1
ATOM 1032 O O . THR A 1 129 ? -11.465 2.178 10.639 1.00 87.94 129 THR A O 1
ATOM 1035 N N . GLU A 1 130 ? -9.780 2.062 9.175 1.00 90.12 130 GLU A N 1
ATOM 1036 C CA . GLU A 1 130 ? -9.590 0.632 9.415 1.00 90.12 130 GLU A CA 1
ATOM 1037 C C . GLU A 1 130 ? -8.968 0.346 10.785 1.00 90.12 130 GLU A C 1
ATOM 1039 O O . GLU A 1 130 ? -9.421 -0.565 11.477 1.00 90.12 130 GLU A O 1
ATOM 1044 N N . LYS A 1 131 ? -7.959 1.114 11.220 1.00 86.50 131 LYS A N 1
ATOM 1045 C CA . LYS A 1 131 ? -7.377 0.955 12.567 1.00 86.50 131 LYS A CA 1
ATOM 1046 C C . LYS A 1 131 ? -8.442 1.085 13.648 1.00 86.50 131 LYS A C 1
ATOM 1048 O O . LYS A 1 131 ? -8.470 0.306 14.598 1.00 86.50 131 LYS A O 1
ATOM 1053 N N . GLU A 1 132 ? -9.343 2.038 13.468 1.00 85.69 132 GLU A N 1
ATOM 1054 C CA . GLU A 1 132 ? -10.506 2.223 14.316 1.00 85.69 132 GLU A CA 1
ATOM 1055 C C . GLU A 1 132 ? -11.448 1.015 14.258 1.00 85.69 132 GLU A C 1
ATOM 1057 O O . GLU A 1 132 ? -11.773 0.440 15.295 1.00 85.69 132 GLU A O 1
ATOM 1062 N N . ARG A 1 133 ? -11.812 0.541 13.061 1.00 87.62 133 ARG A N 1
ATOM 1063 C CA . ARG A 1 133 ? -12.619 -0.678 12.893 1.00 87.62 133 ARG A CA 1
ATOM 1064 C C . ARG A 1 133 ? -12.000 -1.892 13.592 1.00 87.62 133 ARG A C 1
ATOM 1066 O O . ARG A 1 133 ? -12.722 -2.668 14.217 1.00 87.62 133 ARG A O 1
ATOM 1073 N N . LEU A 1 134 ? -10.682 -2.064 13.497 1.00 84.62 134 LEU A N 1
ATOM 1074 C CA . LEU A 1 134 ? -9.944 -3.144 14.154 1.00 84.62 134 LEU A CA 1
ATOM 1075 C C . LEU A 1 134 ? -9.944 -2.996 15.677 1.00 84.62 134 LEU A C 1
ATOM 1077 O O . LEU A 1 134 ? -10.115 -3.999 16.370 1.00 84.62 134 LEU A O 1
ATOM 1081 N N . LEU A 1 135 ? -9.816 -1.772 16.198 1.00 84.00 135 LEU A N 1
ATOM 1082 C CA . LEU A 1 135 ? -9.930 -1.490 17.630 1.00 84.00 135 LEU A CA 1
ATOM 1083 C C . LEU A 1 135 ? -11.303 -1.916 18.167 1.00 84.00 135 LEU A C 1
ATOM 1085 O O . LEU A 1 135 ? -11.366 -2.661 19.143 1.00 84.00 135 LEU A O 1
ATOM 1089 N N . TRP A 1 136 ? -12.386 -1.525 17.488 1.00 86.88 136 TRP A N 1
ATOM 1090 C CA . TRP A 1 136 ? -13.752 -1.936 17.837 1.00 86.88 136 TRP A CA 1
ATOM 1091 C C . TRP A 1 136 ? -13.956 -3.457 17.704 1.00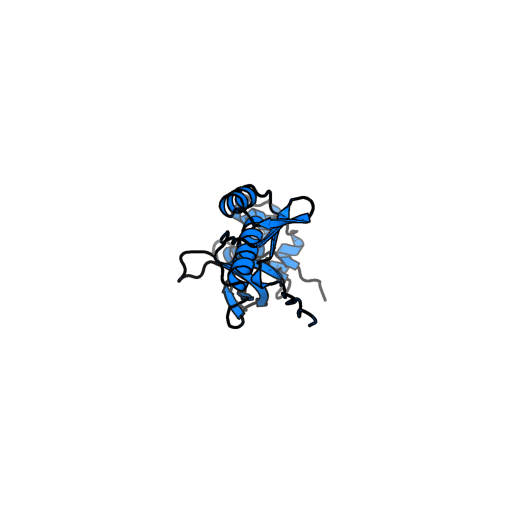 86.88 136 TRP A C 1
ATOM 1093 O O . TRP A 1 136 ? -14.510 -4.091 18.602 1.00 86.88 136 TRP A O 1
ATOM 1103 N N . LYS A 1 137 ? -13.429 -4.088 16.643 1.00 86.88 137 LYS A N 1
ATOM 1104 C CA . LYS A 1 137 ? -13.495 -5.553 16.474 1.00 86.88 137 LYS A CA 1
ATOM 1105 C C . LYS A 1 137 ? -12.785 -6.288 17.618 1.00 86.88 137 LYS A C 1
ATOM 1107 O O . LYS A 1 137 ? -13.309 -7.288 18.099 1.00 86.88 137 LYS A O 1
ATOM 1112 N N . LYS A 1 138 ? -11.618 -5.803 18.064 1.00 85.25 138 LYS A N 1
ATOM 1113 C CA . LYS A 1 138 ? -10.814 -6.426 19.134 1.00 85.25 138 LYS A CA 1
ATOM 1114 C C . LYS A 1 138 ? -11.576 -6.535 20.456 1.00 85.25 138 LYS A C 1
ATOM 1116 O O . LYS A 1 138 ? -11.364 -7.485 21.199 1.00 85.25 138 LYS A O 1
ATOM 1121 N N . ILE A 1 139 ? -12.464 -5.587 20.728 1.00 85.31 139 ILE A N 1
ATOM 1122 C CA . ILE A 1 139 ? -13.290 -5.544 21.942 1.00 85.31 139 ILE A CA 1
ATOM 1123 C C . ILE A 1 139 ? -14.678 -6.171 21.731 1.00 85.31 139 ILE A C 1
ATOM 1125 O O . ILE A 1 139 ? -15.533 -6.081 22.604 1.00 85.31 139 ILE A O 1
ATOM 1129 N N . GLY A 1 140 ? -14.922 -6.781 20.565 1.00 87.25 140 GLY A N 1
ATOM 1130 C CA . GLY A 1 140 ? -16.181 -7.456 20.249 1.00 87.25 140 GLY A CA 1
ATOM 1131 C C . GLY A 1 140 ? -17.354 -6.522 19.945 1.00 87.25 140 GLY A C 1
ATOM 1132 O O . GLY A 1 140 ? -18.498 -6.942 20.083 1.00 87.25 140 GLY A O 1
ATOM 1133 N N . ARG A 1 141 ? -17.098 -5.276 19.530 1.00 88.50 141 ARG A N 1
ATOM 1134 C CA . ARG A 1 141 ? -18.135 -4.262 19.287 1.00 88.50 141 ARG A CA 1
ATOM 1135 C C . ARG A 1 141 ? -18.089 -3.706 17.859 1.00 88.50 141 ARG A C 1
ATOM 1137 O O . ARG A 1 141 ? -17.075 -3.797 17.162 1.00 88.50 141 ARG A O 1
ATOM 1144 N N . LYS A 1 142 ? -19.194 -3.123 17.392 1.00 89.31 142 LYS A N 1
ATOM 1145 C CA . LYS A 1 142 ? -19.272 -2.384 16.122 1.00 89.31 142 LYS A CA 1
ATOM 1146 C C . LYS A 1 142 ? -18.722 -0.968 16.292 1.00 89.31 142 LYS A C 1
ATOM 1148 O O . LYS A 1 142 ? -18.736 -0.404 17.381 1.00 89.31 142 LYS A O 1
ATOM 1153 N N . VAL A 1 143 ? -18.266 -0.366 15.194 1.00 87.75 143 VAL A N 1
ATOM 1154 C CA . VAL A 1 143 ? -17.781 1.023 15.204 1.00 87.75 143 VAL A CA 1
ATOM 1155 C C . VAL A 1 143 ? -18.886 1.961 15.690 1.00 87.75 143 VAL A C 1
ATOM 1157 O O . VAL A 1 143 ? -19.975 1.986 15.117 1.00 87.75 143 VAL A O 1
ATOM 1160 N N . GLY A 1 144 ? -18.598 2.724 16.748 1.00 87.62 144 GLY A N 1
ATOM 1161 C CA . GLY A 1 144 ? -19.550 3.648 17.369 1.00 87.62 144 GLY A CA 1
ATOM 1162 C C . GLY A 1 144 ? -20.563 2.997 18.321 1.00 87.62 144 GLY A C 1
ATOM 1163 O O . GLY A 1 144 ? -21.527 3.653 18.724 1.00 87.62 144 GLY A O 1
ATOM 1164 N N . GLU A 1 145 ? -20.375 1.729 18.695 1.00 91.25 145 GLU A N 1
ATOM 1165 C CA . GLU A 1 145 ? -21.199 1.019 19.683 1.00 91.25 145 GLU A CA 1
ATOM 1166 C C . GLU A 1 145 ? -20.738 1.331 21.118 1.00 91.25 145 GLU A C 1
ATOM 1168 O O . GLU A 1 145 ? -20.150 0.512 21.828 1.00 91.25 145 GLU A O 1
ATOM 1173 N N . PHE A 1 146 ? -20.972 2.577 21.532 1.00 92.31 146 PHE A N 1
ATOM 1174 C CA . PHE A 1 146 ? -20.706 3.033 22.897 1.00 92.31 146 PHE A CA 1
ATOM 1175 C C . PHE A 1 146 ? -21.735 2.467 23.883 1.00 92.31 146 PHE A C 1
ATOM 1177 O O . PHE A 1 146 ? -22.932 2.427 23.592 1.00 92.31 146 PHE A O 1
ATOM 1184 N N . HIS A 1 147 ? -21.275 2.128 25.081 1.00 93.75 147 HIS A N 1
ATOM 1185 C CA . HIS A 1 147 ? -22.074 1.740 26.237 1.00 93.75 147 HIS A CA 1
ATOM 1186 C C . HIS A 1 147 ? -21.906 2.752 27.373 1.00 93.75 147 HIS A C 1
ATOM 1188 O O . HIS A 1 147 ? -20.937 3.513 27.442 1.00 93.75 147 HIS A O 1
ATOM 1194 N N . VAL A 1 148 ? -22.874 2.762 28.290 1.00 94.25 148 VAL A N 1
ATOM 1195 C CA . VAL A 1 148 ? -22.754 3.536 29.528 1.00 94.25 148 VAL A CA 1
ATOM 1196 C C . VAL A 1 148 ? -21.598 2.974 30.351 1.00 94.25 148 VAL A C 1
ATOM 1198 O O . VAL A 1 148 ? -21.494 1.769 30.549 1.00 94.25 148 VAL A O 1
ATOM 1201 N N . GLY A 1 149 ? -20.740 3.863 30.844 1.00 92.06 149 GLY A N 1
ATOM 1202 C CA . GLY A 1 149 ? -19.564 3.515 31.632 1.00 92.06 149 GLY A CA 1
ATOM 1203 C C . GLY A 1 149 ? -18.255 3.498 30.848 1.00 92.06 149 GLY A C 1
ATOM 1204 O O . GLY A 1 149 ? -17.211 3.596 31.490 1.00 92.06 149 GLY A O 1
ATOM 1205 N N . ASP A 1 150 ? -18.294 3.453 29.511 1.00 92.88 150 ASP A N 1
ATOM 1206 C CA . ASP A 1 150 ? -17.089 3.558 28.681 1.00 92.88 150 ASP A CA 1
ATOM 1207 C C . ASP A 1 150 ? -16.358 4.887 28.922 1.00 92.88 150 ASP A C 1
ATOM 1209 O O . ASP A 1 150 ? -16.963 5.876 29.340 1.00 92.88 150 ASP A O 1
ATOM 1213 N N . ILE A 1 151 ? -15.066 4.953 28.608 1.00 92.75 151 ILE A N 1
ATOM 1214 C CA . ILE A 1 151 ? -14.272 6.181 28.693 1.00 92.75 151 ILE A CA 1
ATOM 1215 C C . ILE A 1 151 ? -13.902 6.646 27.286 1.00 92.75 151 ILE A C 1
ATOM 1217 O O . ILE A 1 151 ? -13.328 5.910 26.489 1.00 92.75 151 ILE A O 1
ATOM 1221 N N . THR A 1 152 ? -14.203 7.904 26.982 1.00 91.56 152 THR A N 1
ATOM 1222 C CA . THR A 1 152 ? -13.767 8.575 25.749 1.00 91.56 152 THR A CA 1
ATOM 1223 C C . THR A 1 152 ? -12.743 9.650 26.071 1.00 91.56 152 THR A C 1
ATOM 1225 O O . THR A 1 152 ? -12.806 10.246 27.141 1.00 91.56 152 THR A O 1
ATOM 1228 N N . LEU A 1 153 ? -11.820 9.933 25.155 1.00 90.50 153 LEU A N 1
ATOM 1229 C CA . LEU A 1 153 ? -10.897 11.064 25.288 1.00 90.50 153 LEU A CA 1
ATOM 1230 C C . LEU A 1 153 ? -11.410 12.250 24.478 1.00 90.50 153 LEU A C 1
ATOM 1232 O O . LEU A 1 153 ? -11.785 12.078 23.316 1.00 90.50 153 LEU A O 1
ATOM 1236 N N . ASP A 1 154 ? -11.451 13.439 25.073 1.00 90.56 154 ASP A N 1
ATOM 1237 C CA . ASP A 1 154 ? -11.643 14.682 24.317 1.00 90.56 154 ASP A CA 1
ATOM 1238 C C . ASP A 1 154 ? -10.359 15.116 23.579 1.00 90.56 154 ASP A C 1
ATOM 1240 O O . ASP A 1 154 ? -9.328 14.450 23.646 1.00 90.56 154 ASP A O 1
ATOM 1244 N N . GLN A 1 155 ? -10.413 16.242 22.864 1.00 89.81 155 GLN A N 1
ATOM 1245 C CA . GLN A 1 155 ? -9.272 16.776 22.104 1.00 89.81 155 GLN A CA 1
ATOM 1246 C C . GLN A 1 155 ? -8.058 17.157 22.973 1.00 89.81 155 GLN A C 1
ATOM 1248 O O . GLN A 1 155 ? -6.951 17.255 22.451 1.00 89.81 155 GLN A O 1
ATOM 1253 N N . ASN A 1 156 ? -8.254 17.339 24.279 1.00 92.50 156 ASN A N 1
ATOM 1254 C CA . ASN A 1 156 ? -7.210 17.652 25.252 1.00 92.50 156 ASN A CA 1
ATOM 1255 C C . ASN A 1 156 ? -6.747 16.404 26.022 1.00 92.50 156 ASN A C 1
ATOM 1257 O O . ASN A 1 156 ? -6.039 16.531 27.018 1.00 92.50 156 ASN A O 1
ATOM 1261 N N . TYR A 1 157 ? -7.127 15.205 25.566 1.00 88.62 157 TYR A N 1
ATOM 1262 C CA . TYR A 1 157 ? -6.831 13.923 26.210 1.00 88.62 157 TYR A CA 1
ATOM 1263 C C . TYR A 1 157 ? -7.468 13.750 27.599 1.00 88.62 157 TYR A C 1
ATOM 1265 O O . TYR A 1 157 ? -7.065 12.857 28.346 1.00 88.62 157 TYR A O 1
ATOM 1273 N N . TYR A 1 158 ? -8.492 14.537 27.951 1.00 92.00 158 TYR A N 1
ATOM 1274 C CA . TYR A 1 158 ? -9.216 14.323 29.201 1.00 92.00 158 TYR A CA 1
ATOM 1275 C C . TYR A 1 158 ? -10.179 13.137 29.072 1.00 92.00 158 TYR A C 1
ATOM 1277 O O . TYR A 1 158 ? -10.984 13.090 28.130 1.00 92.00 158 TYR A O 1
ATOM 1285 N N . PRO A 1 159 ? -10.137 12.181 30.019 1.00 93.38 159 PRO A N 1
ATOM 1286 C CA . PRO A 1 159 ? -11.065 11.066 30.044 1.00 93.38 159 PRO A CA 1
ATOM 1287 C C . PRO A 1 159 ? -12.458 11.544 30.454 1.00 93.38 159 PRO A C 1
ATOM 1289 O O . PRO A 1 159 ? -12.642 12.190 31.483 1.00 93.38 159 PRO A O 1
ATOM 1292 N N . ILE A 1 160 ? -13.461 11.191 29.655 1.00 92.94 160 ILE A N 1
ATOM 1293 C CA . ILE A 1 160 ? -14.870 11.476 29.913 1.00 92.94 160 ILE A CA 1
ATOM 1294 C C . ILE A 1 160 ? -15.637 10.164 29.895 1.00 92.94 160 ILE A C 1
ATOM 1296 O O . ILE A 1 160 ? -15.710 9.485 28.865 1.00 92.94 160 ILE A O 1
ATOM 1300 N N . ARG A 1 161 ? -16.232 9.832 31.043 1.00 94.88 161 ARG A N 1
ATOM 1301 C CA . ARG A 1 161 ? -17.104 8.669 31.187 1.00 94.88 161 ARG A CA 1
ATOM 1302 C C . ARG A 1 161 ? -18.399 8.888 30.407 1.00 94.88 161 ARG A C 1
ATOM 1304 O O . ARG A 1 161 ? -19.060 9.918 30.542 1.00 94.88 161 ARG A O 1
ATOM 1311 N N . VAL A 1 162 ? -18.773 7.910 29.597 1.00 94.69 162 VAL A N 1
ATOM 1312 C CA . VAL A 1 162 ? -20.003 7.910 28.813 1.00 94.69 162 VAL A CA 1
ATOM 1313 C C . VAL A 1 162 ? -21.176 7.668 29.755 1.00 94.69 162 VAL A C 1
ATOM 1315 O O . VAL A 1 162 ? -21.370 6.569 30.264 1.00 94.69 162 VAL A O 1
ATOM 1318 N N . VAL A 1 163 ? -21.969 8.712 29.983 1.00 95.75 163 VAL A N 1
ATOM 1319 C CA . VAL A 1 163 ? -23.257 8.633 30.699 1.00 95.75 163 VAL A CA 1
ATOM 1320 C C . VAL A 1 163 ? -24.453 8.734 29.749 1.00 95.75 163 VAL A C 1
ATOM 1322 O O . VAL A 1 163 ? -25.543 8.279 30.072 1.00 95.75 163 VAL A O 1
ATOM 1325 N N . ASN A 1 164 ? -24.245 9.298 28.554 1.00 95.88 164 ASN A N 1
ATOM 1326 C CA . ASN A 1 164 ? -25.242 9.415 27.493 1.00 95.88 164 ASN A CA 1
ATOM 1327 C C . ASN A 1 164 ? -24.635 8.930 26.167 1.00 95.88 164 ASN A C 1
ATOM 1329 O O . ASN A 1 164 ? -23.752 9.577 25.600 1.00 95.88 164 ASN A O 1
ATOM 1333 N N . VAL A 1 165 ? -25.118 7.782 25.689 1.00 93.81 165 VAL A N 1
ATOM 1334 C CA . VAL A 1 165 ? -24.598 7.089 24.500 1.00 93.81 165 VAL A CA 1
ATOM 1335 C C . VAL A 1 165 ? -24.812 7.897 23.217 1.00 93.81 165 VAL A C 1
ATOM 1337 O O . VAL A 1 165 ? -23.896 7.998 22.405 1.00 93.81 165 VAL A O 1
ATOM 1340 N N . GLU A 1 166 ? -25.977 8.522 23.034 1.00 94.19 166 GLU A N 1
ATOM 1341 C CA . GLU A 1 166 ? -26.270 9.301 21.820 1.00 94.19 166 GLU A CA 1
ATOM 1342 C C . GLU A 1 166 ? -25.412 10.566 21.729 1.00 94.19 166 GLU A C 1
ATOM 1344 O O . GLU A 1 166 ? -24.900 10.924 20.662 1.00 94.19 166 GLU A O 1
ATOM 1349 N N . MET A 1 167 ? -25.159 11.203 22.873 1.00 92.88 167 MET A N 1
ATOM 1350 C CA . MET A 1 167 ? -24.224 12.321 22.951 1.00 92.88 167 MET A CA 1
ATOM 1351 C C . MET A 1 167 ? -22.788 11.879 22.630 1.00 92.88 167 MET A C 1
ATOM 1353 O O . MET A 1 167 ? -22.084 12.570 21.890 1.00 92.88 167 MET A O 1
ATOM 1357 N N . ALA A 1 168 ? -22.356 10.718 23.133 1.00 91.88 168 ALA A N 1
ATOM 1358 C CA . ALA A 1 168 ? -21.037 10.166 22.826 1.00 91.88 168 ALA A CA 1
ATOM 1359 C C . ALA A 1 168 ? -20.877 9.866 21.327 1.00 91.88 168 ALA A C 1
ATOM 1361 O O . ALA A 1 168 ? -19.894 10.306 20.728 1.00 91.88 168 ALA A O 1
ATOM 1362 N N . LYS A 1 169 ? -21.874 9.222 20.703 1.00 91.31 169 LYS A N 1
ATOM 1363 C CA . LYS A 1 169 ? -21.908 8.978 19.251 1.00 91.31 169 LYS A CA 1
ATOM 1364 C C . LYS A 1 169 ? -21.813 10.275 18.455 1.00 91.31 169 LYS A C 1
ATOM 1366 O O . LYS A 1 169 ? -20.999 10.369 17.541 1.00 91.31 169 LYS A O 1
ATOM 1371 N N . THR A 1 170 ? -22.595 11.285 18.835 1.00 92.50 170 THR A N 1
ATOM 1372 C CA . THR A 1 170 ? -22.602 12.591 18.162 1.00 92.50 170 THR A CA 1
ATOM 1373 C C . THR A 1 170 ? -21.224 13.252 18.225 1.00 92.50 170 THR A C 1
ATOM 1375 O O . THR A 1 170 ? -20.695 13.698 17.208 1.00 92.50 170 THR A O 1
ATOM 1378 N N . PHE A 1 171 ? -20.592 13.290 19.403 1.00 91.31 171 PHE A N 1
ATOM 1379 C CA . PHE A 1 171 ? -19.258 13.881 19.549 1.00 91.31 171 PHE A CA 1
ATOM 1380 C C . PHE A 1 171 ? -18.170 13.102 18.818 1.00 91.31 171 PHE A C 1
ATOM 1382 O O . PHE A 1 171 ? -17.244 13.703 18.273 1.00 91.31 171 PHE A O 1
ATOM 1389 N N . TYR A 1 172 ? -18.287 11.782 18.785 1.00 87.81 172 TYR A N 1
ATOM 1390 C CA . TYR A 1 172 ? -17.387 10.922 18.040 1.00 87.81 172 TYR A CA 1
ATOM 1391 C C . TYR A 1 172 ? -17.493 11.160 16.526 1.00 87.81 172 TYR A C 1
ATOM 1393 O O . TYR A 1 172 ? -16.482 11.427 15.883 1.00 87.81 172 TYR A O 1
ATOM 1401 N N . GLN A 1 173 ? -18.709 11.212 15.971 1.00 87.94 173 GLN A N 1
ATOM 1402 C CA . GLN A 1 173 ? -18.946 11.544 14.557 1.00 87.94 173 GLN A CA 1
ATOM 1403 C C . GLN A 1 173 ? -18.433 12.944 14.184 1.00 87.94 173 GLN A C 1
ATOM 1405 O O . GLN A 1 173 ? -17.942 13.158 13.080 1.00 87.94 173 GLN A O 1
ATOM 1410 N N . GLN A 1 174 ? -18.489 13.894 15.119 1.00 90.50 174 GLN A N 1
ATOM 1411 C CA . GLN A 1 174 ? -17.948 15.247 14.948 1.00 90.50 174 GLN A CA 1
ATOM 1412 C C . GLN A 1 174 ? -16.423 15.337 15.142 1.00 90.50 174 GLN A C 1
ATOM 1414 O O . GLN A 1 174 ? -15.888 16.443 15.164 1.00 90.50 174 GLN A O 1
ATOM 1419 N N . SER A 1 175 ? -15.713 14.216 15.327 1.00 84.06 175 SER A N 1
ATOM 1420 C CA . SER A 1 175 ? -14.271 14.192 15.633 1.00 84.06 175 SER A CA 1
ATOM 1421 C C . SER A 1 175 ? -13.879 15.030 16.865 1.00 84.06 175 SER A C 1
ATOM 1423 O O . SER A 1 175 ? -12.758 15.526 16.979 1.00 84.06 175 SER A O 1
ATOM 1425 N N . LYS A 1 176 ? -14.804 15.192 17.821 1.00 86.94 176 LYS A N 1
ATOM 1426 C CA . LYS A 1 176 ? -14.543 15.828 19.127 1.00 86.94 176 LYS A CA 1
ATOM 1427 C C . LYS A 1 176 ? -13.997 14.838 20.158 1.00 86.94 176 LYS A C 1
ATOM 1429 O O . LYS A 1 176 ? -13.595 15.247 21.245 1.00 86.94 176 LYS A O 1
ATOM 1434 N N . ARG A 1 177 ? -13.993 13.544 19.823 1.00 83.25 177 ARG A N 1
ATOM 1435 C CA . ARG A 1 177 ? -13.380 12.468 20.605 1.00 83.25 177 ARG A CA 1
ATOM 1436 C C . ARG A 1 177 ? -12.237 11.850 19.813 1.00 83.25 177 ARG A C 1
ATOM 1438 O O . ARG A 1 177 ? -12.414 11.567 18.632 1.00 83.25 177 ARG A O 1
ATOM 1445 N N . ILE A 1 178 ? -11.091 11.650 20.457 1.00 82.94 178 ILE A N 1
ATOM 1446 C CA . ILE A 1 178 ? -9.860 11.156 19.807 1.00 82.94 178 ILE A CA 1
ATOM 1447 C C . ILE A 1 178 ? -9.455 9.752 20.273 1.00 82.94 178 ILE A C 1
ATOM 1449 O O . ILE A 1 178 ? -8.522 9.171 19.730 1.00 82.94 178 ILE A O 1
ATOM 1453 N N . GLY A 1 179 ? -10.148 9.203 21.272 1.00 78.56 179 GLY A N 1
ATOM 1454 C CA . GLY A 1 179 ? -9.853 7.889 21.833 1.00 78.56 179 GLY A CA 1
ATOM 1455 C C . GLY A 1 179 ? -11.053 7.284 22.549 1.00 78.56 179 GLY A C 1
ATOM 1456 O O . GLY A 1 179 ? -11.983 7.996 22.942 1.00 78.56 179 GLY A O 1
ATOM 1457 N N . PHE A 1 180 ? -11.017 5.964 22.706 1.00 86.19 180 PHE A N 1
ATOM 1458 C CA . PHE A 1 180 ? -12.077 5.169 23.308 1.00 86.19 180 PHE A CA 1
ATOM 1459 C C . PHE A 1 180 ? -11.490 3.980 24.075 1.00 86.19 180 PHE A C 1
ATOM 1461 O O . PHE A 1 180 ? -10.631 3.268 23.554 1.00 86.19 180 PHE A O 1
ATOM 1468 N N . TYR A 1 181 ? -11.993 3.767 25.288 1.00 86.00 181 TYR A N 1
ATOM 1469 C CA . TYR A 1 181 ? -11.663 2.652 26.165 1.00 86.00 181 TYR A CA 1
ATOM 1470 C C . TYR A 1 181 ? -12.971 2.064 26.700 1.00 86.00 181 TYR A C 1
ATOM 1472 O O . TYR A 1 181 ? -13.707 2.767 27.401 1.00 86.00 181 TYR A O 1
ATOM 1480 N N . PRO A 1 182 ? -13.295 0.807 26.371 1.00 85.69 182 PRO A N 1
ATOM 1481 C CA . PRO A 1 182 ? -14.542 0.207 26.813 1.00 85.69 182 PRO A CA 1
ATOM 1482 C C . PRO A 1 182 ? -14.492 -0.081 28.318 1.00 85.69 182 PRO A C 1
ATOM 1484 O O . PRO A 1 182 ? -13.425 -0.380 28.863 1.00 85.69 182 PRO A O 1
ATOM 1487 N N . ALA A 1 183 ? -15.637 0.016 28.993 1.00 85.94 183 ALA A N 1
ATOM 1488 C CA . ALA A 1 183 ? -15.741 -0.175 30.441 1.00 85.94 183 ALA A CA 1
ATOM 1489 C C . ALA A 1 183 ? -15.183 -1.535 30.906 1.00 85.94 183 ALA A C 1
ATOM 1491 O O . ALA A 1 183 ? -14.576 -1.633 31.968 1.00 85.94 183 ALA A O 1
ATOM 1492 N N . GLU A 1 184 ? -15.321 -2.567 30.077 1.00 80.31 184 GLU A N 1
ATOM 1493 C CA . GLU A 1 184 ? -14.870 -3.936 30.336 1.00 80.31 184 GLU A CA 1
ATOM 1494 C C . GLU A 1 184 ? -13.340 -4.088 30.287 1.00 80.31 184 GLU A C 1
ATOM 1496 O O . GLU A 1 184 ? -12.815 -5.128 30.672 1.00 80.31 184 GLU A O 1
ATOM 1501 N N . SER A 1 185 ? -12.599 -3.077 29.814 1.00 79.56 185 SER A N 1
ATOM 1502 C CA . SER A 1 185 ? -11.127 -3.076 29.865 1.00 79.56 185 SER A CA 1
ATOM 1503 C C . SER A 1 185 ? -10.560 -2.654 31.221 1.00 79.56 185 SER A C 1
ATOM 1505 O O . SER A 1 185 ? -9.349 -2.749 31.421 1.00 79.56 185 SER A O 1
ATOM 1507 N N . PHE A 1 186 ? -11.394 -2.171 32.143 1.00 80.75 186 PHE A N 1
ATOM 1508 C CA . PHE A 1 186 ? -10.954 -1.738 33.464 1.00 80.75 186 PHE A CA 1
ATOM 1509 C C . PHE A 1 186 ? -11.182 -2.850 34.487 1.00 80.75 186 PHE A C 1
ATOM 1511 O O . PHE A 1 186 ? -12.273 -3.405 34.588 1.00 80.75 186 PHE A O 1
ATOM 1518 N N . ILE A 1 187 ? -10.142 -3.167 35.259 1.00 73.06 187 ILE A N 1
ATOM 1519 C CA . ILE A 1 187 ? -10.253 -4.072 36.405 1.00 73.06 187 ILE A CA 1
ATOM 1520 C C . ILE A 1 187 ? -11.059 -3.340 37.480 1.00 73.06 187 ILE A C 1
ATOM 1522 O O . ILE A 1 187 ? -10.628 -2.294 37.969 1.00 73.06 187 ILE A O 1
ATOM 1526 N N . SER A 1 188 ? -12.226 -3.870 37.843 1.00 66.06 188 SER A N 1
ATOM 1527 C CA . SER A 1 188 ? -12.933 -3.433 39.044 1.00 66.06 188 SER A CA 1
ATOM 1528 C C . SER A 1 188 ? -12.246 -4.049 40.256 1.00 66.06 188 SER A C 1
ATOM 1530 O O . SER A 1 188 ? -12.210 -5.271 40.396 1.00 66.06 188 SER A O 1
ATOM 1532 N N . PHE A 1 189 ? -11.704 -3.214 41.136 1.00 67.12 189 PHE A N 1
ATOM 1533 C CA . PHE A 1 189 ? -11.411 -3.649 42.493 1.00 67.12 189 PHE A CA 1
ATOM 1534 C C . PHE A 1 189 ? -12.747 -3.630 43.226 1.00 67.12 189 PHE A C 1
ATOM 1536 O O . PHE A 1 189 ? -13.282 -2.555 43.492 1.00 67.12 189 PHE A O 1
ATOM 1543 N N . GLU A 1 190 ? -13.336 -4.804 43.446 1.00 65.31 190 GLU A N 1
ATOM 1544 C CA . GLU A 1 190 ? -14.413 -4.915 44.424 1.00 65.31 190 GLU A CA 1
ATOM 1545 C C . GLU A 1 190 ? -13.829 -4.446 45.757 1.00 65.31 190 GLU A C 1
ATOM 1547 O O . GLU A 1 190 ? -12.801 -4.959 46.209 1.00 65.31 190 GLU A O 1
ATOM 1552 N N . GLU A 1 191 ? -14.426 -3.402 46.332 1.00 59.62 191 GLU A N 1
ATOM 1553 C CA . GLU A 1 191 ? -14.150 -3.023 47.708 1.00 59.62 191 GLU A CA 1
ATOM 1554 C C . GLU A 1 191 ? -14.565 -4.227 48.551 1.00 59.62 191 GLU A C 1
ATOM 1556 O O . GLU A 1 191 ? -15.746 -4.527 48.701 1.00 59.62 191 GLU A O 1
ATOM 1561 N N . VAL A 1 192 ? -13.573 -4.998 48.998 1.00 56.31 192 VAL A N 1
ATOM 1562 C CA . VAL A 1 192 ? -13.787 -6.019 50.014 1.00 56.31 192 VAL A CA 1
ATOM 1563 C C . VAL A 1 192 ? -14.190 -5.238 51.251 1.00 56.31 192 VAL A C 1
ATOM 1565 O O . VAL A 1 192 ? -13.331 -4.630 51.892 1.00 56.31 192 VAL A O 1
ATOM 1568 N N . ASP A 1 193 ? -15.492 -5.194 51.523 1.00 60.84 193 ASP A N 1
ATOM 1569 C CA . ASP A 1 193 ? -16.032 -4.669 52.767 1.00 60.84 193 ASP A CA 1
ATOM 1570 C C . ASP A 1 193 ? -15.303 -5.385 53.908 1.00 60.84 193 ASP A C 1
ATOM 1572 O O . ASP A 1 193 ? -15.472 -6.583 54.141 1.00 60.84 193 ASP A O 1
ATOM 1576 N N . SER A 1 194 ? -14.393 -4.666 54.563 1.00 58.62 194 SER A N 1
ATOM 1577 C CA . SER A 1 194 ? -13.733 -5.139 55.767 1.00 58.62 194 SER A CA 1
ATOM 1578 C C . SER A 1 194 ? -14.770 -5.124 56.887 1.00 58.62 194 SER A C 1
ATOM 1580 O O . SER A 1 194 ? -15.053 -4.053 57.429 1.00 58.62 194 SER A O 1
ATOM 1582 N N . GLU A 1 195 ? -15.358 -6.292 57.161 1.00 59.06 195 GLU A N 1
ATOM 1583 C CA . GLU A 1 195 ? -16.132 -6.568 58.383 1.00 59.06 195 GLU A CA 1
ATOM 1584 C C . GLU A 1 195 ? -15.332 -6.260 59.658 1.00 59.06 195 GLU A C 1
ATOM 1586 O O . GLU A 1 195 ? -14.107 -6.542 59.694 1.00 59.06 195 GLU A O 1
#

Foldseek 3Di:
DDDAAEAEPLQVVLVVVQVVDPVDDLVNVLVCLVVDPPDPSCVSVVVADSVNSNCVSPPPPRHDYDDPDDAQFWKWFDDPPDPGTDIWGFHDWADDPPDQTWTWTDDPVGTDIGRCVRIDGDDPVRVVVVVQQVVQVVVVHGRLPADQQKWWQFPVRDTDGDNDSVVVSVCVVVVRTDDIGHNVNDDDDDPPPDD

Sequence (195 aa):
MTEKVKLTQEQDARLKEMMMDVMYSKNSILLQQAKGWRCASNVCLNTLSLGQLARVLFEPNSYEVEPQFKPGDMVMVRWMNKDKEQLYEILKVNFVEGAAYEVEITGEFGFNVAPVSIVRQATPEEIKTEKERLLWKKIGRKVGEFHVGDITLDQNYYPIRVVNVEMAKTFYQQSKRIGFYPAESFISFEEVDSE